Protein AF-A0A3D4YRK3-F1 (afdb_monomer_lite)

Structure (mmCIF, N/CA/C/O backbone):
data_AF-A0A3D4YRK3-F1
#
_entry.id   AF-A0A3D4YRK3-F1
#
loop_
_atom_site.group_PDB
_atom_site.id
_atom_site.type_symbol
_atom_site.label_atom_id
_atom_site.label_alt_id
_atom_site.label_comp_id
_atom_site.label_asym_id
_atom_site.label_entity_id
_atom_site.label_seq_id
_atom_site.pdbx_PDB_ins_code
_atom_site.Cartn_x
_atom_site.Cartn_y
_atom_site.Cartn_z
_atom_site.occupancy
_atom_site.B_iso_or_equiv
_atom_site.auth_seq_id
_atom_site.auth_comp_id
_atom_site.auth_asym_id
_atom_site.auth_atom_id
_atom_site.pdbx_PDB_model_num
ATOM 1 N N . VAL A 1 1 ? -26.835 -0.020 -0.806 1.00 53.19 1 VAL A N 1
ATOM 2 C CA . VAL A 1 1 ? -25.869 0.934 -0.200 1.00 53.19 1 VAL A CA 1
ATOM 3 C C . VAL A 1 1 ? -26.393 1.635 1.072 1.00 53.19 1 VAL A C 1
ATOM 5 O O . VAL A 1 1 ? -25.585 2.178 1.803 1.00 53.19 1 VAL A O 1
ATOM 8 N N . ARG A 1 2 ? -27.684 1.550 1.455 1.00 61.91 2 ARG A N 1
ATOM 9 C CA . ARG A 1 2 ? -28.173 2.030 2.776 1.00 61.91 2 ARG A CA 1
ATOM 10 C C . ARG A 1 2 ? -29.048 1.003 3.513 1.00 61.91 2 ARG A C 1
ATOM 12 O O . ARG A 1 2 ? -30.181 1.304 3.855 1.00 61.91 2 ARG A O 1
ATOM 19 N N . ARG A 1 3 ? -28.567 -0.233 3.694 1.00 73.38 3 ARG A N 1
ATOM 20 C CA . ARG A 1 3 ? -29.342 -1.238 4.453 1.00 73.38 3 ARG A CA 1
ATOM 21 C C . ARG A 1 3 ? -29.319 -0.956 5.961 1.00 73.38 3 ARG A C 1
ATOM 23 O O . ARG A 1 3 ? -30.342 -1.117 6.605 1.00 73.38 3 ARG A O 1
ATOM 30 N N . GLU A 1 4 ? -28.197 -0.458 6.488 1.00 83.56 4 GLU A N 1
ATOM 31 C CA . GLU A 1 4 ? -28.013 -0.184 7.922 1.00 83.56 4 GLU A CA 1
ATOM 32 C C . GLU A 1 4 ? -27.247 1.138 8.145 1.00 83.56 4 GLU A C 1
ATOM 34 O O . GLU A 1 4 ? -26.056 1.132 8.461 1.00 83.56 4 GLU A O 1
ATOM 39 N N . PRO A 1 5 ? -27.886 2.305 7.948 1.00 82.81 5 PRO A N 1
ATOM 40 C CA . PRO A 1 5 ? -27.203 3.606 7.977 1.00 82.81 5 PRO A CA 1
ATOM 41 C C . PRO A 1 5 ? -26.594 3.978 9.341 1.00 82.81 5 PRO A C 1
ATOM 43 O O . PRO A 1 5 ? -25.760 4.877 9.406 1.00 82.81 5 PRO A O 1
ATOM 46 N N . HIS A 1 6 ? -26.984 3.289 10.415 1.00 88.06 6 HIS A N 1
ATOM 47 C CA . HIS A 1 6 ? -26.485 3.513 11.774 1.00 88.06 6 HIS A CA 1
ATOM 48 C C . HIS A 1 6 ? -25.436 2.482 12.220 1.00 88.06 6 HIS A C 1
ATOM 50 O O . HIS A 1 6 ? -24.982 2.529 13.361 1.00 88.06 6 HIS A O 1
ATOM 56 N N . ASN A 1 7 ? -25.027 1.554 11.344 1.00 93.06 7 ASN A N 1
ATOM 57 C CA . ASN A 1 7 ? -24.014 0.557 11.677 1.00 93.06 7 ASN A CA 1
ATOM 58 C C . ASN A 1 7 ? -22.615 1.202 11.706 1.00 93.06 7 ASN A C 1
ATOM 60 O O . ASN A 1 7 ? -21.925 1.315 10.689 1.00 93.06 7 ASN A O 1
ATOM 64 N N . VAL A 1 8 ? -22.200 1.633 12.900 1.00 92.81 8 VAL A N 1
ATOM 65 C CA . VAL A 1 8 ? -20.911 2.301 13.143 1.00 92.81 8 VAL A CA 1
ATOM 66 C C . VAL A 1 8 ? -19.734 1.421 12.733 1.00 92.81 8 VAL A C 1
ATOM 68 O O . VAL A 1 8 ? -18.783 1.920 12.135 1.00 92.81 8 VAL A O 1
ATOM 71 N N . ARG A 1 9 ? -19.807 0.113 13.002 1.00 95.69 9 ARG A N 1
ATOM 72 C CA . ARG A 1 9 ? -18.755 -0.834 12.628 1.00 95.69 9 ARG A CA 1
ATOM 73 C C . ARG A 1 9 ? -18.575 -0.878 11.112 1.00 95.69 9 ARG A C 1
ATOM 75 O O . ARG A 1 9 ? -17.456 -0.712 10.637 1.00 95.69 9 ARG A O 1
ATOM 82 N N . ALA A 1 10 ? -19.664 -1.039 10.362 1.00 95.25 10 ALA A N 1
ATOM 83 C CA . ALA A 1 10 ? -19.619 -1.053 8.901 1.00 95.25 10 ALA A CA 1
ATOM 84 C C . ALA A 1 10 ? -19.078 0.271 8.336 1.00 95.25 10 ALA A C 1
ATOM 86 O O . ALA A 1 10 ? -18.317 0.276 7.368 1.00 95.25 10 ALA A O 1
ATOM 87 N N . TRP A 1 11 ? -19.418 1.400 8.966 1.00 95.69 11 TRP A N 1
ATOM 88 C CA . TRP A 1 11 ? -18.854 2.696 8.596 1.00 95.69 11 TRP A CA 1
ATOM 89 C C . TRP A 1 11 ? -17.339 2.764 8.846 1.00 95.69 11 TRP A C 1
ATOM 91 O O . TRP A 1 11 ? -16.603 3.166 7.946 1.00 95.69 11 TRP A O 1
ATOM 101 N N . VAL A 1 12 ? -16.852 2.318 10.012 1.00 97.88 12 VAL A N 1
ATOM 102 C CA . VAL A 1 12 ? -15.408 2.237 10.318 1.00 97.88 12 VAL A CA 1
ATOM 103 C C . VAL A 1 12 ? -14.685 1.356 9.303 1.00 97.88 12 VAL A C 1
ATOM 105 O O . VAL A 1 12 ? -13.657 1.761 8.762 1.00 97.88 12 VAL A O 1
ATOM 108 N N . GLU A 1 13 ? -15.233 0.181 8.998 1.00 98.12 13 GLU A N 1
ATOM 109 C CA . GLU A 1 13 ? -14.665 -0.736 8.009 1.00 98.12 13 GLU A CA 1
ATOM 110 C C . GLU A 1 13 ? -14.612 -0.099 6.610 1.00 98.12 13 GLU A C 1
ATOM 112 O O . GLU A 1 13 ? -13.610 -0.240 5.905 1.00 98.12 13 GLU A O 1
ATOM 117 N N . GLY A 1 14 ? -15.643 0.659 6.225 1.00 97.75 14 GLY A N 1
ATOM 118 C CA . GLY A 1 14 ? -15.665 1.430 4.981 1.00 97.75 14 GLY A CA 1
ATOM 119 C C . GLY A 1 14 ? -14.584 2.513 4.932 1.00 97.75 14 GLY A C 1
ATOM 120 O O . GLY A 1 14 ? -13.851 2.604 3.947 1.00 97.75 14 GLY A O 1
ATOM 121 N N . VAL A 1 15 ? -14.425 3.283 6.014 1.00 98.38 15 VAL A N 1
ATOM 122 C CA . VAL A 1 15 ? -13.386 4.322 6.136 1.00 98.38 15 VAL A CA 1
ATOM 123 C C . VAL A 1 15 ? -11.984 3.712 6.042 1.00 98.38 15 VAL A C 1
ATOM 125 O O . VAL A 1 15 ? -11.136 4.249 5.332 1.00 98.38 15 VAL A O 1
ATOM 128 N N . VAL A 1 16 ? -11.740 2.575 6.701 1.00 98.75 16 VAL A N 1
ATOM 129 C CA . VAL A 1 16 ? -10.467 1.839 6.603 1.00 98.75 16 VAL A CA 1
ATOM 130 C C . VAL A 1 16 ? -10.212 1.372 5.174 1.00 98.75 16 VAL A C 1
ATOM 132 O O . VAL A 1 16 ? -9.140 1.624 4.623 1.00 98.75 16 VAL A O 1
ATOM 135 N N . THR A 1 17 ? -11.201 0.718 4.566 1.00 98.69 17 THR A N 1
ATOM 136 C CA . THR A 1 17 ? -11.086 0.162 3.213 1.00 98.69 17 THR A CA 1
ATOM 137 C C . THR A 1 17 ? -10.723 1.251 2.208 1.00 98.69 17 THR A C 1
ATOM 139 O O . THR A 1 17 ? -9.772 1.099 1.446 1.00 98.69 17 THR A O 1
ATOM 142 N N . TYR A 1 18 ? -11.445 2.369 2.235 1.00 98.38 18 TYR A N 1
ATOM 143 C CA . TYR A 1 18 ? -11.273 3.424 1.247 1.00 98.38 18 TYR A CA 1
ATOM 144 C C . TYR A 1 18 ? -10.038 4.289 1.533 1.00 98.38 18 TYR A C 1
ATOM 146 O O . TYR A 1 18 ? -9.112 4.342 0.726 1.00 98.38 18 TYR A O 1
ATOM 154 N N . HIS A 1 19 ? -9.966 4.910 2.711 1.00 98.44 19 HIS A N 1
ATOM 155 C CA . HIS A 1 19 ? -8.951 5.931 2.975 1.00 98.44 19 HIS A CA 1
ATOM 156 C C . HIS A 1 19 ? -7.598 5.364 3.412 1.00 98.44 19 HIS A C 1
ATOM 158 O O . HIS A 1 19 ? -6.563 5.976 3.144 1.00 98.44 19 HIS A O 1
ATOM 164 N N . LEU A 1 20 ? -7.562 4.210 4.093 1.00 98.31 20 LEU A N 1
ATOM 165 C CA . LEU A 1 20 ? -6.287 3.619 4.518 1.00 98.31 20 LEU A CA 1
ATOM 166 C C . LEU A 1 20 ? -5.720 2.652 3.480 1.00 98.31 20 LEU A C 1
ATOM 168 O O . LEU A 1 20 ? -4.524 2.728 3.205 1.00 98.31 20 LEU A O 1
ATOM 172 N N . ILE A 1 21 ? -6.547 1.767 2.912 1.00 98.56 21 ILE A N 1
ATOM 173 C CA . ILE A 1 21 ? -6.076 0.726 1.986 1.00 98.56 21 ILE A CA 1
ATOM 174 C C . ILE A 1 21 ? -6.080 1.206 0.531 1.00 98.56 21 ILE A C 1
ATOM 176 O O . ILE A 1 21 ? -5.028 1.200 -0.107 1.00 98.56 21 ILE A O 1
ATOM 180 N N . ILE A 1 22 ? -7.220 1.643 -0.009 1.00 98.00 22 ILE A N 1
ATOM 181 C CA . ILE A 1 22 ? -7.299 2.038 -1.425 1.00 98.00 22 ILE A CA 1
ATOM 182 C C . ILE A 1 22 ? -6.468 3.302 -1.682 1.00 98.00 22 ILE A C 1
ATOM 184 O O . ILE A 1 22 ? -5.540 3.266 -2.486 1.00 98.00 22 ILE A O 1
ATOM 188 N N . GLU A 1 23 ? -6.737 4.395 -0.970 1.00 97.19 23 GLU A N 1
ATOM 189 C CA . GLU A 1 23 ? -6.027 5.664 -1.178 1.00 97.19 23 GLU A CA 1
ATOM 190 C C . GLU A 1 23 ? -4.657 5.660 -0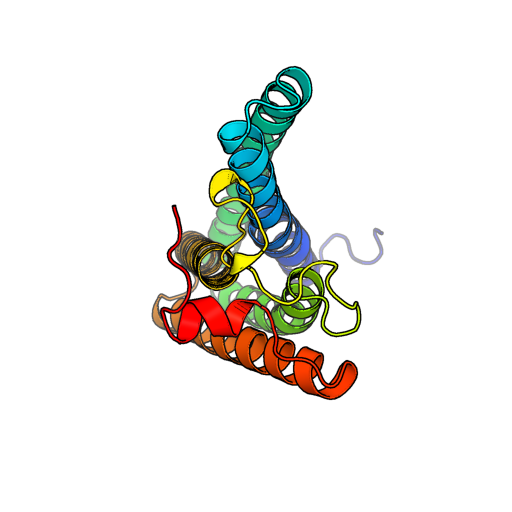.485 1.00 97.19 23 GLU A C 1
ATOM 192 O O . GLU A 1 23 ? -3.607 5.845 -1.107 1.00 97.19 23 GLU A O 1
ATOM 197 N N . GLY A 1 24 ? -4.657 5.404 0.827 1.00 96.62 24 GLY A N 1
ATOM 198 C CA . GLY A 1 24 ? -3.468 5.516 1.665 1.00 96.62 24 GLY A CA 1
ATOM 199 C C . GL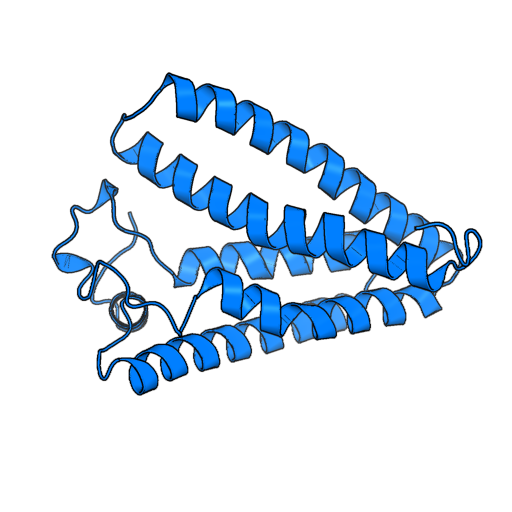Y A 1 24 ? -2.356 4.529 1.318 1.00 96.62 24 GLY A C 1
ATOM 200 O O . GLY A 1 24 ? -1.177 4.888 1.407 1.00 96.62 24 GLY A O 1
ATOM 201 N N . TYR A 1 25 ? -2.701 3.304 0.935 1.00 98.00 25 TYR A N 1
ATOM 202 C CA . TYR A 1 25 ? -1.730 2.241 0.709 1.00 98.00 25 TYR A CA 1
ATOM 203 C C . TYR A 1 25 ? -1.496 1.985 -0.781 1.00 98.00 25 TYR A C 1
ATOM 205 O O . TYR A 1 25 ? -0.361 2.128 -1.233 1.00 98.00 25 TYR A O 1
ATOM 213 N N . LEU A 1 26 ? -2.533 1.659 -1.558 1.00 97.62 26 LEU A N 1
ATOM 214 C CA . LEU A 1 26 ? -2.382 1.307 -2.975 1.00 97.62 26 LEU A CA 1
ATOM 215 C C . LEU A 1 26 ? -2.114 2.540 -3.849 1.00 97.62 26 LEU A C 1
ATOM 217 O O . LEU A 1 26 ? -1.070 2.614 -4.504 1.00 97.62 26 LEU A O 1
ATOM 221 N N . ALA A 1 27 ? -3.025 3.518 -3.839 1.00 95.69 27 ALA A N 1
ATOM 222 C CA . ALA A 1 27 ? -2.972 4.658 -4.751 1.00 95.69 27 ALA A CA 1
ATOM 223 C C . ALA A 1 27 ? -1.719 5.506 -4.520 1.00 95.69 27 ALA A C 1
ATOM 225 O O . ALA A 1 27 ? -0.927 5.684 -5.443 1.00 95.69 27 ALA A O 1
ATOM 226 N N . VAL A 1 28 ? -1.472 5.961 -3.288 1.00 94.94 28 VAL A N 1
ATOM 227 C CA . VAL A 1 28 ? -0.319 6.827 -2.989 1.00 94.94 28 VAL A CA 1
ATOM 228 C C . VAL A 1 28 ? 1.024 6.141 -3.273 1.00 94.94 28 VAL A C 1
ATOM 230 O O . VAL A 1 28 ? 1.960 6.797 -3.738 1.00 94.94 28 VAL A O 1
ATOM 233 N N . THR A 1 29 ? 1.137 4.827 -3.062 1.00 95.50 29 THR A N 1
ATOM 234 C CA . THR A 1 29 ? 2.360 4.072 -3.396 1.00 95.50 29 THR A CA 1
ATOM 235 C C . THR A 1 29 ? 2.580 4.007 -4.905 1.00 95.50 29 THR A C 1
ATOM 237 O O . THR A 1 29 ? 3.672 4.331 -5.382 1.00 95.50 29 THR A O 1
ATOM 240 N N . GLY A 1 30 ? 1.541 3.655 -5.669 1.00 94.12 30 GLY A N 1
ATOM 241 C CA . GLY A 1 30 ? 1.605 3.621 -7.131 1.00 94.12 30 GLY A CA 1
ATOM 242 C C . GLY A 1 30 ? 1.895 4.999 -7.729 1.00 94.12 30 GLY A C 1
ATOM 243 O O . GLY A 1 30 ? 2.793 5.141 -8.560 1.00 94.12 30 GLY A O 1
ATOM 244 N N . GLN A 1 31 ? 1.208 6.033 -7.237 1.00 94.44 31 GLN A N 1
ATOM 245 C CA . GLN A 1 31 ? 1.404 7.424 -7.646 1.00 94.44 31 GLN A CA 1
ATOM 246 C C . GLN A 1 31 ? 2.836 7.893 -7.398 1.00 94.44 31 GLN A C 1
ATOM 248 O O . GLN A 1 31 ? 3.458 8.465 -8.295 1.00 94.44 31 GLN A O 1
ATOM 253 N N . ARG A 1 32 ? 3.389 7.621 -6.207 1.00 92.69 32 ARG A N 1
ATOM 254 C CA . ARG A 1 32 ? 4.777 7.964 -5.876 1.00 92.69 32 ARG A CA 1
ATOM 255 C C . ARG A 1 32 ? 5.754 7.308 -6.845 1.00 92.69 32 ARG A C 1
ATOM 257 O O . ARG A 1 32 ? 6.655 7.990 -7.333 1.00 92.69 32 ARG A O 1
ATOM 264 N N . SER A 1 33 ? 5.580 6.015 -7.123 1.00 93.12 33 SER A N 1
ATOM 265 C CA . SER A 1 33 ? 6.462 5.294 -8.041 1.00 93.12 33 SER A CA 1
ATOM 266 C C . SER A 1 33 ? 6.374 5.853 -9.460 1.00 93.12 33 SER A C 1
ATOM 268 O O . SER A 1 33 ? 7.403 6.184 -10.042 1.00 93.12 33 SER A O 1
ATOM 270 N N . LEU A 1 34 ? 5.159 6.033 -9.986 1.00 93.69 34 LEU A N 1
ATOM 271 C CA . LEU A 1 34 ? 4.935 6.543 -11.338 1.00 93.69 34 LEU A CA 1
ATOM 272 C C . LEU A 1 34 ? 5.495 7.960 -11.514 1.00 93.69 34 LEU A C 1
ATOM 274 O O . LEU A 1 34 ? 6.252 8.214 -12.447 1.00 93.69 34 LEU A O 1
ATOM 278 N N . LEU A 1 35 ? 5.175 8.878 -10.595 1.00 94.44 35 LEU A N 1
ATOM 279 C CA . LEU A 1 35 ? 5.675 10.254 -10.647 1.00 94.44 35 LEU A CA 1
ATOM 280 C C . LEU A 1 35 ? 7.199 10.313 -10.552 1.00 94.44 35 LEU A C 1
ATOM 282 O O . LEU A 1 35 ? 7.809 11.121 -11.249 1.00 94.44 35 LEU A O 1
ATOM 286 N N . ARG A 1 36 ? 7.819 9.472 -9.713 1.00 93.25 36 ARG A N 1
ATOM 287 C CA . ARG A 1 36 ? 9.282 9.372 -9.639 1.00 93.25 36 ARG A CA 1
ATOM 288 C C . ARG A 1 36 ? 9.861 8.944 -10.984 1.00 93.25 36 ARG A C 1
ATOM 290 O O . ARG A 1 36 ? 10.715 9.648 -11.509 1.00 93.25 36 ARG A O 1
ATOM 297 N N . THR A 1 37 ? 9.366 7.847 -11.557 1.00 92.88 37 THR A N 1
ATOM 298 C CA . THR A 1 37 ? 9.856 7.332 -12.841 1.00 92.88 37 THR A CA 1
ATOM 299 C C . THR A 1 37 ? 9.747 8.384 -13.944 1.00 92.88 37 THR A C 1
ATOM 301 O O . THR A 1 37 ? 10.731 8.645 -14.625 1.00 92.88 37 THR A O 1
ATOM 304 N N . LEU A 1 38 ? 8.594 9.046 -14.085 1.00 95.12 38 LEU A N 1
ATOM 305 C CA . LEU A 1 38 ? 8.385 10.045 -15.140 1.00 95.12 38 LEU A CA 1
ATOM 306 C C . LEU A 1 38 ? 9.249 11.295 -14.978 1.00 95.12 38 LEU A C 1
ATOM 308 O O . LEU A 1 38 ? 9.760 11.815 -15.970 1.00 95.12 38 LEU A O 1
ATOM 312 N N . ARG A 1 39 ? 9.456 11.756 -13.738 1.00 94.56 39 ARG A N 1
ATOM 313 C CA . ARG A 1 39 ? 10.365 12.876 -13.455 1.00 94.56 39 ARG A CA 1
ATOM 314 C C . ARG A 1 39 ? 11.813 12.515 -13.770 1.00 94.56 39 ARG A C 1
ATOM 316 O O . ARG A 1 39 ? 12.498 13.327 -14.379 1.00 94.56 39 ARG A O 1
ATOM 323 N N . ASN A 1 40 ? 12.248 11.304 -13.419 1.00 92.94 40 ASN A N 1
ATOM 324 C CA . ASN A 1 40 ? 13.616 10.844 -13.658 1.00 92.94 40 ASN A CA 1
ATOM 325 C C . ASN A 1 40 ? 13.986 10.809 -15.149 1.00 92.94 40 ASN A C 1
ATOM 327 O O . ASN A 1 40 ? 15.151 10.993 -15.485 1.00 92.94 40 ASN A O 1
ATOM 331 N N . VAL A 1 41 ? 13.013 10.588 -16.041 1.00 94.19 41 VAL A N 1
ATOM 332 C CA . VAL A 1 41 ? 13.237 10.593 -17.499 1.00 94.19 41 VAL A CA 1
ATOM 333 C C . VAL A 1 41 ? 12.761 11.863 -18.207 1.00 94.19 41 VAL A C 1
ATOM 335 O O . VAL A 1 41 ? 12.840 11.939 -19.429 1.00 94.19 41 VAL A O 1
ATOM 338 N N . GLY A 1 42 ? 12.249 12.857 -17.473 1.00 94.12 42 GLY A N 1
ATOM 339 C CA . GLY A 1 42 ? 11.769 14.114 -18.054 1.00 94.12 42 GLY A CA 1
ATOM 340 C C . GLY A 1 42 ? 10.592 13.958 -19.029 1.00 94.12 42 GLY A C 1
ATOM 341 O O . GLY A 1 42 ? 10.434 14.781 -19.927 1.00 94.12 42 GLY A O 1
ATOM 342 N N . MET A 1 43 ? 9.770 12.912 -18.882 1.00 93.62 43 MET A N 1
ATOM 343 C CA . MET A 1 43 ? 8.670 12.613 -19.808 1.00 93.62 43 MET A CA 1
ATOM 344 C C . MET A 1 43 ? 7.304 13.022 -19.255 1.00 93.62 43 MET A C 1
ATOM 346 O O . MET A 1 43 ? 7.057 13.008 -18.051 1.00 93.62 43 MET A O 1
ATOM 350 N N . MET A 1 44 ? 6.383 13.328 -20.174 1.00 96.06 44 MET A N 1
ATOM 351 C CA . MET A 1 44 ? 4.980 13.652 -19.888 1.00 96.06 44 MET A CA 1
ATOM 352 C C . MET A 1 44 ? 4.800 14.764 -18.830 1.00 96.06 44 MET A C 1
ATOM 354 O O . MET A 1 44 ? 4.085 14.568 -17.844 1.00 96.06 44 MET A O 1
ATOM 358 N N . PRO A 1 45 ? 5.397 15.958 -19.014 1.00 95.25 45 PRO A N 1
ATOM 359 C CA . PRO A 1 45 ? 5.372 17.026 -18.007 1.00 95.25 45 PRO A CA 1
ATOM 360 C C . PRO A 1 45 ? 3.952 17.484 -17.631 1.00 95.25 45 PRO A C 1
ATOM 362 O O . PRO A 1 45 ? 3.684 17.768 -16.462 1.00 95.25 45 PRO A O 1
ATOM 365 N N . GLY A 1 46 ? 3.017 17.492 -18.589 1.00 97.38 46 GLY A N 1
ATOM 366 C CA . GLY A 1 46 ? 1.601 17.769 -18.322 1.00 97.38 46 GLY A CA 1
ATOM 367 C C . GLY A 1 46 ? 0.954 16.720 -17.412 1.00 97.38 46 GLY A C 1
ATOM 368 O O . GLY A 1 46 ? 0.302 17.077 -16.431 1.00 97.38 46 GLY A O 1
ATOM 369 N N . PHE A 1 47 ? 1.212 15.431 -17.667 1.00 96.31 47 PHE A N 1
ATOM 370 C CA . PHE A 1 47 ? 0.747 14.337 -16.807 1.00 96.31 47 PHE A CA 1
ATOM 371 C C . PHE A 1 47 ? 1.364 14.431 -15.412 1.00 96.31 47 PHE A C 1
ATOM 373 O O . PHE A 1 47 ? 0.644 14.374 -14.423 1.00 96.31 47 PHE A O 1
ATOM 380 N N . VAL A 1 48 ? 2.682 14.639 -15.312 1.00 96.62 48 VAL A N 1
ATOM 381 C CA . VAL A 1 48 ? 3.370 14.808 -14.023 1.00 96.62 48 VAL A CA 1
ATOM 382 C C . VAL A 1 48 ? 2.748 15.952 -13.224 1.00 96.62 48 VAL A C 1
ATOM 384 O O . VAL A 1 48 ? 2.522 15.800 -12.024 1.00 96.62 48 VAL A O 1
ATOM 387 N N . THR A 1 49 ? 2.434 17.074 -13.871 1.00 96.00 49 THR A N 1
ATOM 388 C CA . THR A 1 49 ? 1.827 18.245 -13.223 1.00 96.00 49 THR A CA 1
ATOM 389 C C . THR A 1 49 ? 0.412 17.940 -12.734 1.00 96.00 49 THR A C 1
ATOM 391 O O . THR A 1 49 ? 0.135 18.089 -11.542 1.00 96.00 49 THR A O 1
ATOM 394 N N . GLY A 1 50 ? -0.463 17.446 -13.616 1.00 95.19 50 GLY A N 1
ATOM 395 C CA . GLY A 1 50 ? -1.847 17.115 -13.264 1.00 95.19 50 GLY A CA 1
ATOM 396 C C . GLY A 1 50 ? -1.930 16.026 -12.196 1.00 95.19 50 GLY A C 1
ATOM 397 O O . GLY A 1 50 ? -2.638 16.163 -11.203 1.00 95.19 50 GLY A O 1
ATOM 398 N N . PHE A 1 51 ? -1.126 14.976 -12.326 1.00 93.88 51 PHE A N 1
ATOM 399 C CA . PHE A 1 51 ? -1.127 13.866 -11.381 1.00 93.88 51 PHE A CA 1
ATOM 400 C C . PHE A 1 51 ? -0.470 14.228 -10.039 1.00 93.88 51 PHE A C 1
ATOM 402 O O . PHE A 1 51 ? -0.846 13.693 -8.999 1.00 93.88 51 PHE A O 1
ATOM 409 N N . THR A 1 52 ? 0.445 15.207 -10.016 1.00 93.12 52 THR A N 1
ATOM 410 C CA . THR A 1 52 ? 0.914 15.813 -8.757 1.00 93.12 52 THR A CA 1
ATOM 411 C C . THR A 1 52 ? -0.210 16.580 -8.054 1.00 93.12 52 THR A C 1
ATOM 413 O O . THR A 1 52 ? -0.269 16.554 -6.826 1.00 93.12 52 THR A O 1
ATOM 416 N N . ALA A 1 53 ? -1.107 17.244 -8.792 1.00 92.81 53 ALA A N 1
ATOM 417 C CA . ALA A 1 53 ? -2.278 17.891 -8.199 1.00 92.81 53 ALA A CA 1
ATOM 418 C C . ALA A 1 53 ? -3.238 16.855 -7.587 1.00 92.81 53 ALA A C 1
ATOM 420 O O . ALA A 1 53 ? -3.599 16.998 -6.422 1.00 92.81 53 ALA A O 1
ATOM 421 N N . VAL A 1 54 ? -3.521 15.757 -8.299 1.00 90.75 54 VAL A N 1
ATOM 422 C CA . VAL A 1 54 ? -4.312 14.628 -7.768 1.00 90.75 54 VAL A CA 1
ATOM 423 C C . VAL A 1 54 ? -3.686 14.063 -6.490 1.00 90.75 54 VAL A C 1
ATOM 425 O O . VAL A 1 54 ? -4.356 13.955 -5.470 1.00 90.75 54 VAL A O 1
ATOM 428 N N . ALA A 1 55 ? -2.376 13.794 -6.483 1.00 88.62 55 ALA A N 1
ATOM 429 C CA . ALA A 1 55 ? -1.688 13.279 -5.296 1.00 88.62 55 ALA A CA 1
ATOM 430 C C . ALA A 1 55 ? -1.752 14.239 -4.085 1.00 88.62 55 ALA A C 1
ATOM 432 O O . ALA A 1 55 ? -1.684 13.800 -2.934 1.00 88.62 55 ALA A O 1
ATOM 433 N N . ARG A 1 56 ? -1.889 15.556 -4.310 1.00 87.69 56 ARG A N 1
ATOM 434 C CA . ARG A 1 56 ? -2.134 16.526 -3.227 1.00 87.69 56 ARG A CA 1
ATOM 435 C C . ARG A 1 56 ? -3.554 16.405 -2.680 1.00 87.69 56 ARG A C 1
ATOM 437 O O . ARG A 1 56 ? -3.731 16.542 -1.471 1.00 87.69 56 ARG A O 1
ATOM 444 N N . ASP A 1 57 ? -4.540 16.132 -3.526 1.00 88.75 57 ASP A N 1
ATOM 445 C CA . ASP A 1 57 ? -5.924 15.917 -3.097 1.00 88.75 57 ASP A CA 1
ATOM 446 C C . ASP A 1 57 ? -6.054 14.645 -2.242 1.00 88.75 57 ASP A C 1
ATOM 448 O O . ASP A 1 57 ? -6.654 14.700 -1.166 1.00 88.75 57 ASP A O 1
ATOM 452 N N . GLU A 1 58 ? -5.364 13.561 -2.617 1.00 89.81 58 GLU A N 1
ATOM 453 C CA . GLU A 1 58 ? -5.312 12.301 -1.848 1.00 89.81 58 GLU A CA 1
ATOM 454 C C . GLU A 1 58 ? -4.870 12.512 -0.394 1.00 89.81 58 GLU A C 1
ATOM 456 O O . GLU A 1 58 ? -5.386 11.887 0.534 1.00 89.81 58 GLU A O 1
ATOM 461 N N . SER A 1 59 ? -3.941 13.446 -0.153 1.00 89.31 59 SER A N 1
ATOM 462 C CA . SER A 1 59 ? -3.495 13.761 1.209 1.00 89.31 59 SER A CA 1
ATOM 463 C C . SER A 1 59 ? -4.635 14.254 2.108 1.00 89.31 59 SER A C 1
ATOM 465 O O . SER A 1 59 ? -4.652 13.942 3.302 1.00 89.31 59 SER A O 1
ATOM 467 N N . ARG A 1 60 ? -5.621 14.967 1.540 1.00 94.38 60 ARG A N 1
ATOM 468 C CA . ARG A 1 60 ? -6.800 15.454 2.269 1.00 94.38 60 ARG A CA 1
ATOM 469 C C . ARG A 1 60 ? -7.788 14.327 2.535 1.00 94.38 60 ARG A C 1
ATOM 471 O O . ARG A 1 60 ? -8.335 14.275 3.633 1.00 94.38 60 ARG A O 1
ATOM 478 N N . HIS A 1 61 ? -7.985 13.416 1.582 1.00 96.62 61 HIS A N 1
ATOM 479 C CA . HIS A 1 61 ? -8.880 12.268 1.758 1.00 96.62 61 HIS A CA 1
ATOM 480 C C . HIS A 1 61 ? -8.349 11.309 2.827 1.00 96.62 61 HIS A C 1
ATOM 482 O O . HIS A 1 61 ? -9.050 10.957 3.777 1.00 96.62 61 HIS A O 1
ATOM 488 N N . ILE A 1 62 ? -7.059 10.989 2.753 1.00 97.38 62 ILE A N 1
ATOM 489 C CA . ILE A 1 62 ? -6.369 10.186 3.762 1.00 97.38 62 ILE A CA 1
ATOM 490 C C . ILE A 1 62 ? -6.413 10.887 5.123 1.00 97.38 62 ILE A C 1
ATOM 492 O O . ILE A 1 62 ? -6.692 10.249 6.139 1.00 97.38 62 ILE A O 1
ATOM 496 N N . GLY A 1 63 ? -6.161 12.200 5.158 1.00 97.94 63 GLY A N 1
ATOM 497 C CA . GLY A 1 63 ? -6.245 13.005 6.376 1.00 97.94 63 GLY A CA 1
ATOM 498 C C . GLY A 1 63 ? -7.637 12.963 7.010 1.00 97.94 63 GLY A C 1
ATOM 499 O O . GLY A 1 63 ? -7.753 12.768 8.222 1.00 97.94 63 GLY A O 1
ATOM 500 N N . PHE A 1 64 ? -8.690 13.066 6.193 1.00 98.31 64 PHE A N 1
ATOM 501 C CA . PHE A 1 64 ? -10.070 12.875 6.628 1.00 98.31 64 PHE A CA 1
ATOM 502 C C . PHE A 1 64 ? -10.272 11.484 7.234 1.00 98.31 64 PHE A C 1
ATOM 504 O O . PHE A 1 64 ? -10.731 11.395 8.372 1.00 98.31 64 PHE A O 1
ATOM 511 N N . GLY A 1 65 ? -9.875 10.414 6.538 1.00 98.38 65 GLY A N 1
ATOM 512 C CA . GLY A 1 65 ? -10.029 9.045 7.031 1.00 98.38 65 GLY A CA 1
ATOM 513 C C . GLY A 1 65 ? -9.323 8.813 8.368 1.00 98.38 65 GLY A C 1
ATOM 514 O O . GLY A 1 65 ? -9.924 8.306 9.312 1.00 98.38 65 GLY A O 1
ATOM 515 N N . VAL A 1 66 ? -8.074 9.266 8.499 1.00 98.69 66 VAL A N 1
ATOM 516 C CA . VAL A 1 66 ? -7.307 9.159 9.751 1.00 98.69 66 VAL A CA 1
ATOM 517 C C . VAL A 1 66 ? -7.986 9.923 10.891 1.00 98.69 66 VAL A C 1
ATOM 519 O O . VAL A 1 66 ? -8.126 9.383 11.989 1.00 98.69 66 VAL A O 1
ATOM 522 N N . LEU A 1 67 ? -8.436 11.159 10.654 1.00 98.69 67 LEU A N 1
ATOM 523 C CA . LEU A 1 67 ? -9.117 11.962 11.673 1.00 98.69 67 LEU A CA 1
ATOM 524 C C . LEU A 1 67 ? -10.472 11.360 12.068 1.00 98.69 67 LEU A C 1
ATOM 526 O O . LEU A 1 67 ? -10.819 11.358 13.250 1.00 98.69 67 LEU A O 1
ATOM 530 N N . ALA A 1 68 ? -11.225 10.849 11.096 1.00 98.56 68 ALA A N 1
ATOM 531 C CA . ALA A 1 68 ? -12.507 10.190 11.296 1.00 98.56 68 ALA A CA 1
ATOM 532 C C . ALA A 1 68 ? -12.357 8.955 12.200 1.00 98.56 68 ALA A C 1
ATOM 534 O O . ALA A 1 68 ? -13.067 8.833 13.203 1.00 98.56 68 ALA A O 1
ATOM 535 N N . LEU A 1 69 ? -11.370 8.102 11.911 1.00 98.69 69 LEU A N 1
ATOM 536 C CA . LEU A 1 69 ? -11.035 6.944 12.742 1.00 98.69 69 LEU A CA 1
ATOM 537 C C . LEU A 1 69 ? -10.549 7.361 14.132 1.00 98.69 69 LEU A C 1
ATOM 539 O O . LEU A 1 69 ? -11.017 6.810 15.123 1.00 98.69 69 LEU A O 1
ATOM 543 N N . ARG A 1 70 ? -9.698 8.391 14.228 1.00 98.75 70 ARG A N 1
ATOM 544 C CA . ARG A 1 70 ? -9.217 8.917 15.516 1.00 98.75 70 ARG A CA 1
ATOM 545 C C . ARG A 1 70 ? -10.340 9.384 16.424 1.00 98.75 70 ARG A C 1
ATOM 547 O O . ARG A 1 70 ? -10.340 9.077 17.614 1.00 98.75 70 ARG A O 1
ATOM 554 N N . ARG A 1 71 ? -11.295 10.140 15.880 1.00 98.50 71 ARG A N 1
ATOM 555 C CA . ARG A 1 71 ? -12.461 10.604 16.643 1.00 98.50 71 ARG A CA 1
ATOM 556 C C . ARG A 1 71 ? -13.288 9.420 17.128 1.00 98.50 71 ARG A C 1
ATOM 558 O O . ARG A 1 71 ? -13.607 9.365 18.309 1.00 98.50 71 ARG A O 1
ATOM 565 N N . ARG A 1 72 ? -13.536 8.448 16.246 1.00 97.88 72 ARG A N 1
ATOM 566 C CA . ARG A 1 72 ? -14.302 7.249 16.582 1.00 97.88 72 ARG A CA 1
ATOM 567 C C . ARG A 1 72 ? -13.619 6.393 17.652 1.00 97.88 72 ARG A C 1
ATOM 569 O O . ARG A 1 72 ? -14.290 6.003 18.593 1.00 97.88 72 ARG A O 1
ATOM 576 N N . ILE A 1 73 ? -12.311 6.154 17.550 1.00 98.56 73 ILE A N 1
ATOM 577 C CA . ILE A 1 73 ? -11.536 5.395 18.548 1.00 98.56 73 ILE A CA 1
ATOM 578 C C . ILE A 1 73 ? -11.518 6.116 19.898 1.00 98.56 73 ILE A C 1
ATOM 580 O O . ILE A 1 73 ? -11.610 5.481 20.940 1.00 98.56 73 ILE A O 1
ATOM 584 N N . ARG A 1 74 ? -11.441 7.450 19.905 1.00 98.25 74 ARG A N 1
ATOM 585 C CA . ARG A 1 74 ? -11.509 8.226 21.150 1.00 98.25 74 ARG A CA 1
ATOM 586 C C . ARG A 1 74 ? -12.883 8.144 21.826 1.00 98.25 74 ARG A C 1
ATOM 588 O O . ARG A 1 74 ? -12.945 8.182 23.046 1.00 98.25 74 ARG A O 1
ATOM 595 N N . GLU A 1 75 ? -13.960 8.073 21.047 1.00 97.69 75 GLU A N 1
ATOM 596 C CA . GLU A 1 75 ? -15.328 7.894 21.560 1.00 97.69 75 GLU A CA 1
ATOM 597 C C . GLU A 1 75 ? -15.596 6.450 22.012 1.00 97.69 75 GLU A C 1
ATOM 599 O O . GLU A 1 75 ? -16.299 6.238 22.994 1.00 97.69 75 GLU A O 1
ATOM 604 N N . GLN A 1 76 ? -15.052 5.472 21.285 1.00 97.81 76 GLN A N 1
ATOM 605 C CA . GLN A 1 76 ? -15.271 4.033 21.450 1.00 97.81 76 GLN A CA 1
ATOM 606 C C . GLN A 1 76 ? -13.932 3.296 21.266 1.00 97.81 76 GLN A C 1
ATOM 608 O O . GLN A 1 76 ? -13.592 2.917 20.137 1.00 97.81 76 GLN A O 1
ATOM 613 N N . PRO A 1 77 ? -13.129 3.125 22.337 1.00 97.94 77 PRO A N 1
ATOM 614 C CA . PRO A 1 77 ? -11.788 2.533 22.258 1.00 97.94 77 PRO A CA 1
ATOM 615 C C . PRO A 1 77 ? -11.735 1.152 21.589 1.00 97.94 77 PRO A C 1
ATOM 617 O O . PRO A 1 77 ? -10.757 0.818 20.918 1.00 97.94 77 PRO A O 1
ATOM 620 N N . GLU A 1 78 ? -12.804 0.363 21.689 1.00 97.00 78 GLU A N 1
ATOM 621 C CA . GLU A 1 78 ? -12.957 -0.937 21.037 1.00 97.00 78 GLU A CA 1
ATOM 622 C C . GLU A 1 78 ? -12.900 -0.865 19.499 1.00 97.00 78 GLU A C 1
ATOM 624 O O . GLU A 1 78 ? -12.547 -1.847 18.840 1.00 97.00 78 GLU A O 1
ATOM 629 N N . MET A 1 79 ? -13.164 0.304 18.903 1.00 98.38 79 MET A N 1
ATOM 630 C CA . MET A 1 79 ? -13.069 0.507 17.455 1.00 98.38 79 MET A CA 1
ATOM 631 C C . MET A 1 79 ? -11.632 0.406 16.939 1.00 98.38 79 MET A C 1
ATOM 633 O O . MET A 1 79 ? -11.439 0.113 15.759 1.00 98.38 79 MET A O 1
ATOM 637 N N . ALA A 1 80 ? -10.618 0.548 17.801 1.00 98.56 80 ALA A N 1
ATOM 638 C CA . ALA A 1 80 ? -9.231 0.292 17.414 1.00 98.56 80 ALA A CA 1
ATOM 639 C C . ALA A 1 80 ? -9.053 -1.160 16.947 1.00 98.56 80 ALA A C 1
ATOM 641 O O . ALA A 1 80 ? -8.396 -1.413 15.938 1.00 98.56 80 ALA A O 1
ATOM 642 N N . ARG A 1 81 ? -9.722 -2.114 17.611 1.00 98.38 81 ARG A N 1
ATOM 643 C CA . ARG A 1 81 ? -9.724 -3.523 17.200 1.00 98.38 81 ARG A CA 1
ATOM 644 C C . ARG A 1 81 ? -10.402 -3.709 15.843 1.00 98.38 81 ARG A C 1
ATOM 646 O O . ARG A 1 81 ? -9.889 -4.463 15.024 1.00 98.38 81 ARG A O 1
ATOM 653 N N . VAL A 1 82 ? -11.518 -3.022 15.588 1.00 98.62 82 VAL A N 1
ATOM 654 C CA . VAL A 1 82 ? -12.216 -3.074 14.288 1.00 98.62 82 VAL A CA 1
ATOM 655 C C . VAL A 1 82 ? -11.309 -2.565 13.167 1.00 98.62 82 VAL A C 1
ATOM 657 O O . VAL A 1 82 ? -11.184 -3.228 12.139 1.00 98.62 82 VAL A O 1
ATOM 660 N N . VAL A 1 83 ? -10.630 -1.432 13.382 1.00 98.81 83 VAL A N 1
ATOM 661 C CA . VAL A 1 83 ? -9.669 -0.873 12.420 1.00 98.81 83 VAL A CA 1
ATOM 662 C C . VAL A 1 83 ? -8.559 -1.871 12.112 1.00 98.81 83 VAL A C 1
ATOM 664 O O . VAL A 1 83 ? -8.318 -2.172 10.943 1.00 98.81 83 VAL A O 1
ATOM 667 N N . THR A 1 84 ? -7.922 -2.422 13.145 1.00 98.69 84 THR A N 1
ATOM 668 C CA . THR A 1 84 ? -6.831 -3.388 12.986 1.00 98.69 84 THR A CA 1
ATOM 669 C C . THR A 1 84 ? -7.284 -4.636 12.241 1.00 98.69 84 THR A C 1
ATOM 671 O O . THR A 1 84 ? -6.656 -5.014 11.256 1.00 98.69 84 THR A O 1
ATOM 674 N N . LEU A 1 85 ? -8.390 -5.257 12.663 1.00 98.69 85 LEU A N 1
ATOM 675 C CA . LEU A 1 85 ? -8.898 -6.469 12.018 1.00 98.69 85 LEU A CA 1
ATOM 676 C C . LEU A 1 85 ? -9.246 -6.218 10.553 1.00 98.69 85 LEU A C 1
ATOM 678 O O . LEU A 1 85 ? -8.932 -7.053 9.709 1.00 98.69 85 LEU A O 1
ATOM 682 N N . LYS A 1 86 ? -9.833 -5.058 10.230 1.00 98.75 86 LYS A N 1
ATOM 683 C CA . LYS A 1 86 ? -10.156 -4.738 8.841 1.00 98.75 86 LYS A CA 1
ATOM 684 C C . LYS A 1 86 ? -8.915 -4.482 7.988 1.00 98.75 86 LYS A C 1
ATOM 686 O O . LYS A 1 86 ? -8.896 -4.862 6.821 1.00 98.75 86 LYS A O 1
ATOM 691 N N . VAL A 1 87 ? -7.874 -3.865 8.548 1.00 98.81 87 VAL A N 1
ATOM 692 C CA . VAL A 1 87 ? -6.589 -3.730 7.848 1.00 98.81 87 VAL A CA 1
ATOM 693 C C . VAL A 1 87 ? -5.968 -5.098 7.587 1.00 98.81 87 VAL A C 1
ATOM 695 O O . VAL A 1 87 ? -5.549 -5.343 6.462 1.00 98.81 87 VAL A O 1
ATOM 698 N N . LEU A 1 88 ? -5.948 -5.991 8.578 1.00 98.56 88 LEU A N 1
ATOM 699 C CA . LEU A 1 88 ? -5.399 -7.342 8.424 1.00 98.56 88 LEU A CA 1
ATOM 700 C C . LEU A 1 88 ? -6.154 -8.162 7.367 1.00 98.56 88 LEU A C 1
ATOM 702 O O . LEU A 1 88 ? -5.520 -8.778 6.514 1.00 98.56 88 LEU A O 1
ATOM 706 N N . ASP A 1 89 ? -7.488 -8.097 7.370 1.00 98.56 89 ASP A N 1
ATOM 707 C CA . ASP A 1 89 ? -8.364 -8.716 6.362 1.00 98.56 89 ASP A CA 1
ATOM 708 C C . ASP A 1 89 ? -8.023 -8.259 4.931 1.00 98.56 89 ASP A C 1
ATOM 710 O O . ASP A 1 89 ? -7.969 -9.055 3.995 1.00 98.56 89 ASP A O 1
ATOM 714 N N . LEU A 1 90 ? -7.726 -6.969 4.755 1.00 98.81 90 LEU A N 1
ATOM 715 C CA . LEU A 1 90 ? -7.458 -6.384 3.441 1.00 98.81 90 LEU A CA 1
ATOM 716 C C . LEU A 1 90 ? -5.984 -6.405 3.022 1.00 98.81 90 LEU A C 1
ATOM 718 O O . LEU A 1 90 ? -5.691 -6.191 1.843 1.00 98.81 90 LEU A O 1
ATOM 722 N N . LEU A 1 91 ? -5.050 -6.651 3.944 1.00 98.44 91 LEU A N 1
ATOM 723 C CA . LEU A 1 91 ? -3.620 -6.531 3.661 1.00 98.44 91 LEU A CA 1
ATOM 724 C C . LEU A 1 91 ? -3.152 -7.573 2.639 1.00 98.44 91 LEU A C 1
ATOM 726 O O . LEU A 1 91 ? -2.410 -7.229 1.723 1.00 98.44 91 LEU A O 1
ATOM 730 N N . GLY A 1 92 ? -3.632 -8.816 2.740 1.00 98.50 92 GLY A N 1
ATOM 731 C CA . GLY A 1 92 ? -3.329 -9.879 1.773 1.00 98.50 92 GLY A CA 1
ATOM 732 C C . GLY A 1 92 ? -3.735 -9.511 0.336 1.00 98.50 92 GLY A C 1
ATOM 733 O O . GLY A 1 92 ? -2.868 -9.454 -0.543 1.00 98.50 92 GLY A O 1
ATOM 734 N N . PRO A 1 93 ? -5.020 -9.197 0.076 1.00 98.44 93 PRO A N 1
ATOM 735 C CA . PRO A 1 93 ? -5.476 -8.721 -1.232 1.00 98.44 93 PRO A CA 1
ATOM 736 C C . PRO A 1 93 ? -4.757 -7.455 -1.727 1.00 98.44 93 PRO A C 1
ATOM 738 O O . PRO A 1 93 ? -4.446 -7.345 -2.916 1.00 98.44 93 PRO A O 1
ATOM 741 N N . ALA A 1 94 ? -4.444 -6.507 -0.837 1.00 98.56 94 ALA A N 1
ATOM 742 C CA . ALA A 1 94 ? -3.718 -5.290 -1.199 1.00 98.56 94 ALA A CA 1
ATOM 743 C C . ALA A 1 94 ? -2.276 -5.587 -1.645 1.00 98.56 94 ALA A C 1
ATOM 745 O O . ALA A 1 94 ? -1.838 -5.090 -2.683 1.00 98.56 94 ALA A O 1
ATOM 746 N N . VAL A 1 95 ? -1.551 -6.446 -0.922 1.00 98.62 95 VAL A N 1
ATOM 747 C CA . VAL A 1 95 ? -0.205 -6.892 -1.320 1.00 98.62 95 VAL A CA 1
ATOM 748 C C . VAL A 1 95 ? -0.254 -7.639 -2.649 1.00 98.62 95 VAL A C 1
ATOM 750 O O . VAL A 1 95 ? 0.562 -7.371 -3.529 1.00 98.62 95 VAL A O 1
ATOM 753 N N . ARG A 1 96 ? -1.240 -8.521 -2.847 1.00 97.81 96 ARG A N 1
ATOM 754 C CA . ARG A 1 96 ? -1.438 -9.200 -4.136 1.00 97.81 96 ARG A CA 1
ATOM 755 C C . ARG A 1 96 ? -1.709 -8.230 -5.275 1.00 97.81 96 ARG A C 1
ATOM 757 O O . ARG A 1 96 ? -1.196 -8.443 -6.364 1.00 97.81 96 ARG A O 1
ATOM 764 N N . THR A 1 97 ? -2.443 -7.151 -5.030 1.00 97.19 97 THR A N 1
ATOM 765 C CA . THR A 1 97 ? -2.640 -6.092 -6.029 1.00 97.19 97 THR A CA 1
ATOM 766 C C . THR A 1 97 ? -1.319 -5.383 -6.348 1.00 97.19 97 THR A C 1
ATOM 768 O O . THR A 1 97 ? -1.000 -5.165 -7.514 1.00 97.19 97 THR A O 1
ATOM 771 N N . ALA A 1 98 ? -0.517 -5.068 -5.327 1.00 95.88 98 ALA A N 1
ATOM 772 C CA . ALA A 1 98 ? 0.754 -4.364 -5.490 1.00 95.88 98 ALA A CA 1
ATOM 773 C C . ALA A 1 98 ? 1.840 -5.207 -6.185 1.00 95.88 98 ALA A C 1
ATOM 775 O O . ALA A 1 98 ? 2.596 -4.680 -6.998 1.00 95.88 98 ALA A O 1
ATOM 776 N N . VAL A 1 99 ? 1.928 -6.502 -5.865 1.00 96.38 99 VAL A N 1
ATOM 777 C CA . VAL A 1 99 ? 2.938 -7.424 -6.413 1.00 96.38 99 VAL A CA 1
ATOM 778 C C . VAL A 1 99 ? 2.466 -8.089 -7.705 1.00 96.38 99 VAL A C 1
ATOM 780 O O . VAL A 1 99 ? 3.263 -8.272 -8.617 1.00 96.38 99 VAL A O 1
ATOM 783 N N . SER A 1 100 ? 1.176 -8.425 -7.796 1.00 95.88 100 SER A N 1
ATOM 784 C CA . SER A 1 100 ? 0.559 -9.147 -8.916 1.00 95.88 100 SER A CA 1
ATOM 785 C C . SER A 1 100 ? 1.285 -10.460 -9.271 1.00 95.88 100 SER A C 1
ATOM 787 O O . SER A 1 100 ? 1.755 -10.600 -10.399 1.00 95.88 100 SER A O 1
ATOM 789 N N . PRO A 1 101 ? 1.374 -11.444 -8.347 1.00 97.31 101 PRO A N 1
ATOM 790 C CA . PRO A 1 101 ? 2.154 -12.671 -8.563 1.00 97.31 101 PRO A CA 1
ATOM 791 C C . PRO A 1 101 ? 1.692 -13.496 -9.772 1.00 97.31 101 PRO A C 1
ATOM 793 O O . PRO A 1 101 ? 2.483 -14.210 -10.382 1.00 97.31 101 PRO A O 1
ATOM 796 N N . ASP A 1 102 ? 0.428 -13.361 -10.167 1.00 97.00 102 ASP A N 1
ATOM 797 C CA . ASP A 1 102 ? -0.166 -14.075 -11.301 1.00 97.00 102 ASP A CA 1
ATOM 798 C C . ASP A 1 102 ? 0.161 -13.428 -12.661 1.00 97.00 102 ASP A C 1
ATOM 800 O O . ASP A 1 102 ? -0.093 -14.010 -13.714 1.00 97.00 102 ASP A O 1
ATOM 804 N N . ARG A 1 103 ? 0.753 -12.224 -12.672 1.00 95.81 103 ARG A N 1
ATOM 805 C CA . ARG A 1 103 ? 1.091 -11.485 -13.893 1.00 95.81 103 ARG A CA 1
ATOM 806 C C . ARG A 1 103 ? 2.596 -11.482 -14.119 1.00 95.81 103 ARG A C 1
ATOM 808 O O . ARG A 1 103 ? 3.335 -10.884 -13.344 1.00 95.81 103 ARG A O 1
ATOM 815 N N . ARG A 1 104 ? 3.044 -12.054 -15.242 1.00 94.44 104 ARG A N 1
ATOM 816 C CA . ARG A 1 104 ? 4.452 -11.979 -15.652 1.00 94.44 104 ARG A CA 1
ATOM 817 C C . ARG A 1 104 ? 4.871 -10.520 -15.841 1.00 94.44 104 ARG A C 1
ATOM 819 O O . ARG A 1 104 ? 4.206 -9.761 -16.554 1.00 94.44 104 ARG A O 1
ATOM 826 N N . LEU A 1 105 ? 5.967 -10.130 -15.194 1.00 92.94 105 LEU A N 1
ATOM 827 C CA . LEU A 1 105 ? 6.510 -8.783 -15.318 1.00 92.94 105 LEU A CA 1
ATOM 828 C C . LEU A 1 105 ? 7.208 -8.620 -16.676 1.00 92.94 105 LEU A C 1
ATOM 830 O O . LEU A 1 105 ? 7.837 -9.561 -17.157 1.00 92.94 105 LEU A O 1
ATOM 834 N N . PRO A 1 106 ? 7.144 -7.428 -17.296 1.00 89.88 106 PRO A N 1
ATOM 835 C CA . PRO A 1 106 ? 7.813 -7.167 -18.573 1.00 89.88 106 PRO A CA 1
ATOM 836 C C . PRO A 1 106 ? 9.343 -7.072 -18.443 1.00 89.88 106 PRO A C 1
ATOM 838 O O . PRO A 1 106 ? 10.040 -6.995 -19.449 1.00 89.88 106 PRO A O 1
ATOM 841 N N . ILE A 1 107 ? 9.861 -7.030 -17.213 1.00 90.06 107 ILE A N 1
ATOM 842 C CA . ILE A 1 107 ? 11.281 -6.905 -16.887 1.00 90.06 107 ILE A CA 1
ATOM 843 C C . ILE A 1 107 ? 11.643 -8.078 -15.981 1.00 90.06 107 ILE A C 1
ATOM 845 O O . ILE A 1 107 ? 11.095 -8.186 -14.887 1.00 90.06 107 ILE A O 1
ATOM 849 N N . GLU A 1 108 ? 12.578 -8.920 -16.416 1.00 91.06 108 GLU A N 1
ATOM 850 C CA . GLU A 1 108 ? 13.108 -10.036 -15.616 1.00 91.06 108 GLU A CA 1
ATOM 851 C C . GLU A 1 108 ? 14.371 -9.634 -14.847 1.00 91.06 108 GLU A C 1
ATOM 853 O O . GLU A 1 108 ? 14.497 -9.905 -13.655 1.00 91.06 108 GLU A O 1
ATOM 858 N N . ASP A 1 109 ? 15.282 -8.922 -15.515 1.00 94.94 109 ASP A N 1
ATOM 859 C CA . ASP A 1 109 ? 16.538 -8.445 -14.941 1.00 94.94 109 ASP A CA 1
ATOM 860 C C . ASP A 1 109 ? 16.583 -6.906 -14.951 1.00 94.94 109 ASP A C 1
ATOM 862 O O . ASP A 1 109 ? 16.769 -6.302 -16.015 1.00 94.94 109 ASP A O 1
ATOM 866 N N . PRO A 1 110 ? 16.459 -6.238 -13.788 1.00 94.56 110 PRO A N 1
ATOM 867 C CA . PRO A 1 110 ? 16.522 -4.780 -13.690 1.00 94.56 110 PRO A CA 1
ATOM 868 C C . PRO A 1 110 ? 17.817 -4.152 -14.222 1.00 94.56 110 PRO A C 1
ATOM 870 O O . PRO A 1 110 ? 17.826 -2.957 -14.520 1.00 94.56 110 PRO A O 1
ATOM 873 N N . ARG A 1 111 ? 18.915 -4.908 -14.370 1.00 94.50 111 ARG A N 1
ATOM 874 C CA . ARG A 1 111 ? 20.176 -4.401 -14.943 1.00 94.50 111 ARG A CA 1
ATOM 875 C C . ARG A 1 111 ? 20.025 -4.021 -16.413 1.00 94.50 111 ARG A C 1
ATOM 877 O O . ARG A 1 111 ? 20.691 -3.090 -16.856 1.00 94.50 111 ARG A O 1
ATOM 884 N N . THR A 1 112 ? 19.112 -4.683 -17.125 1.00 94.69 112 THR A N 1
ATOM 885 C CA . THR A 1 112 ? 18.772 -4.387 -18.530 1.00 94.69 112 THR A CA 1
ATOM 886 C C . THR A 1 112 ? 17.969 -3.094 -18.688 1.00 94.69 112 THR A C 1
ATOM 888 O O . THR A 1 112 ? 17.877 -2.544 -19.783 1.00 94.69 112 THR A O 1
ATOM 891 N N . VAL A 1 113 ? 17.414 -2.576 -17.590 1.00 93.25 113 VAL A N 1
ATOM 892 C CA . VAL A 1 113 ? 16.650 -1.330 -17.572 1.00 93.25 113 VAL A CA 1
ATOM 893 C C . VAL A 1 113 ? 17.602 -0.161 -17.306 1.00 93.25 113 VAL A C 1
ATOM 895 O O . VAL A 1 113 ? 18.411 -0.241 -16.371 1.00 93.25 113 VAL A O 1
ATOM 898 N N . PRO A 1 114 ? 17.510 0.947 -18.066 1.00 92.31 114 PRO A N 1
ATOM 899 C CA . PRO A 1 114 ? 18.268 2.158 -17.780 1.00 92.31 114 PRO A CA 1
ATOM 900 C C . PRO A 1 114 ? 18.043 2.631 -16.336 1.00 92.31 114 PRO A C 1
ATOM 902 O O . PRO A 1 114 ? 16.891 2.652 -15.894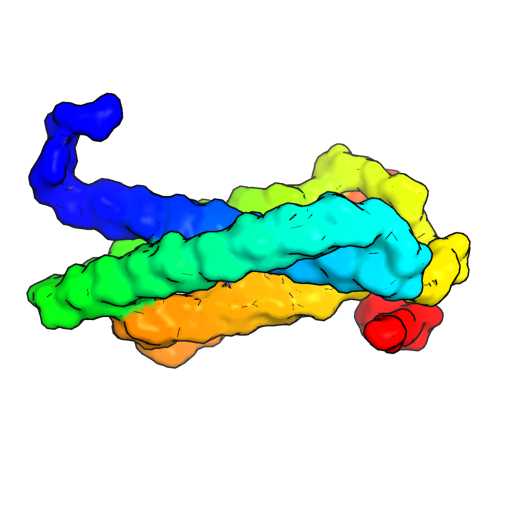 1.00 92.31 114 PRO A O 1
ATOM 905 N N . PRO A 1 115 ? 19.091 3.052 -15.598 1.00 91.69 115 PRO A N 1
ATOM 906 C CA . PRO A 1 115 ? 18.973 3.416 -14.187 1.00 91.69 115 PRO A CA 1
ATOM 907 C C . PRO A 1 115 ? 17.785 4.339 -13.836 1.00 91.69 115 PRO A C 1
ATOM 909 O O . PRO A 1 115 ? 17.063 4.002 -12.898 1.00 91.69 115 PRO A O 1
ATOM 912 N N . PRO A 1 116 ? 17.474 5.414 -14.598 1.00 91.06 116 PRO A N 1
ATOM 913 C CA . PRO A 1 116 ? 16.344 6.310 -14.299 1.00 91.06 116 PRO A CA 1
ATOM 914 C C . PRO A 1 116 ? 14.958 5.642 -14.305 1.00 91.06 116 PRO A C 1
ATOM 916 O O . PRO A 1 116 ? 14.029 6.147 -13.671 1.00 91.06 116 PRO A O 1
ATOM 919 N N . LEU A 1 117 ? 14.818 4.519 -15.019 1.00 91.19 117 LEU A N 1
ATOM 920 C CA . LEU A 1 117 ? 13.575 3.758 -15.184 1.00 91.19 117 LEU A CA 1
ATOM 921 C C . LEU A 1 117 ? 13.460 2.565 -14.226 1.00 91.19 117 LEU A C 1
ATOM 923 O O . LEU A 1 117 ? 12.419 1.910 -14.187 1.00 91.19 117 LEU A O 1
ATOM 927 N N . ARG A 1 118 ? 14.511 2.261 -13.459 1.00 92.56 118 ARG A N 1
ATOM 928 C CA . ARG A 1 118 ? 14.516 1.133 -12.525 1.00 92.56 118 ARG A CA 1
ATOM 929 C C . ARG A 1 118 ? 13.546 1.374 -11.371 1.00 92.56 118 ARG A C 1
ATOM 931 O O . ARG A 1 118 ? 13.495 2.454 -10.787 1.00 92.56 118 ARG A O 1
ATOM 938 N N . VAL A 1 119 ? 12.803 0.333 -11.008 1.00 91.44 119 VAL A N 1
ATOM 939 C CA . VAL A 1 119 ? 11.823 0.370 -9.920 1.00 91.44 119 VAL A CA 1
ATOM 940 C C . VAL A 1 119 ? 12.250 -0.611 -8.834 1.00 91.44 119 VAL A C 1
ATOM 942 O O . VAL A 1 119 ? 12.168 -1.825 -9.008 1.00 91.44 119 VAL A O 1
ATOM 945 N N . ASN A 1 120 ? 12.695 -0.078 -7.696 1.00 93.81 120 ASN A N 1
ATOM 946 C CA . ASN A 1 120 ? 13.080 -0.885 -6.543 1.00 93.81 120 ASN A CA 1
ATOM 947 C C . ASN A 1 120 ? 11.844 -1.328 -5.741 1.00 93.81 120 ASN A C 1
ATOM 949 O O . ASN A 1 120 ? 11.292 -0.557 -4.956 1.00 93.81 120 ASN A O 1
ATOM 953 N N . GLY A 1 121 ? 11.431 -2.588 -5.899 1.00 94.62 121 GLY A N 1
ATOM 954 C CA . GLY A 1 121 ? 10.287 -3.157 -5.176 1.00 94.62 121 GLY A CA 1
ATOM 955 C C . GLY A 1 121 ? 10.411 -3.115 -3.644 1.00 94.62 121 GLY A C 1
ATOM 956 O O . GLY A 1 121 ? 9.392 -3.019 -2.960 1.00 94.62 121 GLY A O 1
ATOM 957 N N . LEU A 1 122 ? 11.633 -3.120 -3.092 1.00 96.19 122 LEU A N 1
ATOM 958 C CA . LEU A 1 122 ? 11.854 -3.015 -1.644 1.00 96.19 122 LEU A CA 1
ATOM 959 C C . LEU A 1 122 ? 11.475 -1.632 -1.113 1.00 96.19 122 LEU A C 1
ATOM 961 O O . LEU A 1 122 ? 10.859 -1.535 -0.054 1.00 96.19 122 LEU A O 1
ATOM 965 N N . GLU A 1 123 ? 11.788 -0.575 -1.860 1.00 95.69 123 GLU A N 1
ATOM 966 C CA . GLU A 1 123 ? 11.414 0.794 -1.495 1.00 95.69 123 GLU A CA 1
ATOM 967 C C . GLU A 1 123 ? 9.917 1.036 -1.601 1.00 95.69 123 GLU A C 1
ATOM 969 O O . GLU A 1 123 ? 9.359 1.739 -0.761 1.00 95.69 123 GLU A O 1
ATOM 974 N N . LEU A 1 124 ? 9.254 0.467 -2.617 1.00 95.88 124 LEU A N 1
ATOM 975 C CA . LEU A 1 124 ? 7.797 0.565 -2.717 1.00 95.88 124 LEU A CA 1
ATOM 976 C C . LEU A 1 124 ? 7.129 -0.119 -1.525 1.00 95.88 124 LEU A C 1
ATOM 978 O O . LEU A 1 124 ? 6.269 0.491 -0.892 1.00 95.88 124 LEU A O 1
ATOM 982 N N . ARG A 1 125 ? 7.556 -1.347 -1.194 1.00 97.81 125 ARG A N 1
ATOM 983 C CA . ARG A 1 125 ? 7.084 -2.066 -0.004 1.00 97.81 125 ARG A CA 1
ATOM 984 C C . ARG A 1 125 ? 7.298 -1.233 1.257 1.00 97.81 125 ARG A C 1
ATOM 986 O O . ARG A 1 125 ? 6.365 -1.069 2.038 1.00 97.81 125 ARG A O 1
ATOM 993 N N . GLU A 1 126 ? 8.516 -0.734 1.458 1.00 98.12 126 GLU A N 1
ATOM 994 C CA . GLU A 1 126 ? 8.880 0.021 2.658 1.00 98.12 126 GLU A CA 1
ATOM 995 C C . GLU A 1 126 ? 8.035 1.286 2.786 1.00 98.12 126 GLU A C 1
ATOM 997 O O . GLU A 1 126 ? 7.418 1.520 3.822 1.00 98.12 126 GLU A O 1
ATOM 1002 N N . PHE A 1 127 ? 7.918 2.059 1.706 1.00 98.00 127 PHE A N 1
ATOM 1003 C CA . PHE A 1 127 ? 7.067 3.239 1.680 1.00 98.00 127 PHE A CA 1
ATOM 1004 C C . PHE A 1 127 ? 5.607 2.894 2.007 1.00 98.00 127 PHE A C 1
ATOM 1006 O O . PHE A 1 127 ? 5.023 3.518 2.892 1.00 98.00 127 PHE A O 1
ATOM 1013 N N . ALA A 1 128 ? 5.030 1.881 1.355 1.00 98.25 128 ALA A N 1
ATOM 1014 C CA . ALA A 1 128 ? 3.635 1.496 1.553 1.00 98.25 128 ALA A CA 1
ATOM 1015 C C . ALA A 1 128 ? 3.346 1.085 3.006 1.00 98.25 128 ALA A C 1
ATOM 1017 O O . ALA A 1 128 ? 2.411 1.592 3.635 1.00 98.25 128 ALA A O 1
ATOM 1018 N N . LEU A 1 129 ? 4.172 0.191 3.559 1.00 98.69 129 LEU A N 1
ATOM 1019 C CA . LEU A 1 129 ? 3.995 -0.357 4.902 1.00 98.69 129 LEU A CA 1
ATOM 1020 C C . LEU A 1 129 ? 4.275 0.686 5.991 1.00 98.69 129 LEU A C 1
ATOM 1022 O O . LEU A 1 129 ? 3.476 0.829 6.918 1.00 98.69 129 LEU A O 1
ATOM 1026 N N . SER A 1 130 ? 5.343 1.477 5.859 1.00 98.44 130 SER A N 1
ATOM 1027 C CA . SER A 1 130 ? 5.650 2.545 6.816 1.00 98.44 130 SER A CA 1
ATOM 1028 C C . SER A 1 130 ? 4.616 3.669 6.786 1.00 98.44 130 SER A C 1
ATOM 1030 O O . SER A 1 130 ? 4.262 4.219 7.834 1.00 98.44 130 SER A O 1
ATOM 1032 N N . SER A 1 131 ? 4.070 4.008 5.616 1.00 98.25 131 SER A N 1
ATOM 1033 C CA . SER A 1 131 ? 2.977 4.976 5.521 1.00 98.25 131 SER A CA 1
ATOM 1034 C C . SER A 1 131 ? 1.673 4.441 6.125 1.00 98.25 131 SER A C 1
ATOM 1036 O O . SER A 1 131 ? 0.964 5.206 6.780 1.00 98.25 131 SER A O 1
ATOM 1038 N N . LEU A 1 132 ? 1.350 3.153 5.970 1.00 98.69 132 LEU A N 1
ATOM 1039 C CA . LEU A 1 132 ? 0.198 2.532 6.638 1.00 98.69 132 LEU A CA 1
ATOM 1040 C C . LEU A 1 132 ? 0.358 2.528 8.165 1.00 98.69 132 LEU A C 1
ATOM 1042 O O . LEU A 1 132 ? -0.537 3.002 8.865 1.00 98.69 132 LEU A O 1
ATOM 1046 N N . ALA A 1 133 ? 1.511 2.092 8.680 1.00 98.69 133 ALA A N 1
ATOM 1047 C CA . ALA A 1 133 ? 1.791 2.057 10.118 1.00 98.69 133 ALA A CA 1
ATOM 1048 C C . ALA A 1 133 ? 1.696 3.452 10.764 1.00 98.69 133 ALA A C 1
ATOM 1050 O O . ALA A 1 133 ? 1.060 3.623 11.806 1.00 98.69 133 ALA A O 1
ATOM 1051 N N . LYS A 1 134 ? 2.235 4.489 10.104 1.00 98.62 134 LYS A N 1
ATOM 1052 C CA . LYS A 1 134 ? 2.099 5.887 10.556 1.00 98.62 134 LYS A CA 1
ATOM 1053 C C . LYS A 1 134 ? 0.636 6.325 10.665 1.00 98.62 134 LYS A C 1
ATOM 1055 O O . LYS A 1 134 ? 0.275 7.006 11.623 1.00 98.62 134 LYS A O 1
ATOM 1060 N N . ARG A 1 135 ? -0.212 5.937 9.709 1.00 98.56 135 ARG A N 1
ATOM 1061 C CA . ARG A 1 135 ? -1.641 6.294 9.702 1.00 98.56 135 ARG A CA 1
ATOM 1062 C C . ARG A 1 135 ? -2.436 5.535 10.758 1.00 98.56 135 ARG A C 1
ATOM 1064 O O . ARG A 1 135 ? -3.286 6.143 11.402 1.00 98.56 135 ARG A O 1
ATOM 1071 N N . LEU A 1 136 ? -2.116 4.261 10.988 1.00 98.75 136 LEU A N 1
ATOM 1072 C CA . LEU A 1 136 ? -2.673 3.480 12.095 1.00 98.75 136 LEU A CA 1
ATOM 1073 C C . LEU A 1 136 ? -2.390 4.167 13.435 1.00 98.75 136 LEU A C 1
ATOM 1075 O O . LEU A 1 136 ? -3.331 4.483 14.165 1.00 98.75 136 LEU A O 1
ATOM 1079 N N . ARG A 1 137 ? -1.128 4.523 13.700 1.00 98.69 137 ARG A N 1
ATOM 1080 C CA . ARG A 1 137 ? -0.752 5.271 14.911 1.00 98.69 137 ARG A CA 1
ATOM 1081 C C . ARG A 1 137 ? -1.473 6.613 15.019 1.00 98.69 137 ARG A C 1
ATOM 1083 O O . ARG A 1 137 ? -2.030 6.943 16.063 1.00 98.69 137 ARG A O 1
ATOM 1090 N N . ALA A 1 138 ? -1.532 7.378 13.929 1.00 98.62 138 ALA A N 1
ATOM 1091 C CA . ALA A 1 138 ? -2.232 8.664 13.909 1.00 98.62 138 ALA A CA 1
ATOM 1092 C C . ALA A 1 138 ? -3.743 8.527 14.196 1.00 98.62 138 ALA A C 1
ATOM 1094 O O . ALA A 1 138 ? -4.328 9.403 14.845 1.00 98.62 138 ALA A O 1
ATOM 1095 N N . SER A 1 139 ? -4.353 7.413 13.777 1.00 98.56 139 SER A N 1
ATOM 1096 C CA . SER A 1 139 ? -5.751 7.071 14.060 1.00 98.56 139 SER A CA 1
ATOM 1097 C C . SER A 1 139 ? -6.003 6.634 15.509 1.00 98.56 139 SER A C 1
ATOM 1099 O O . SER A 1 139 ? -7.149 6.574 15.925 1.00 98.56 139 SER A O 1
ATOM 1101 N N . GLY A 1 140 ? -4.963 6.385 16.310 1.00 98.38 140 GLY A N 1
ATOM 1102 C CA . GLY A 1 140 ? -5.094 5.960 17.709 1.00 98.38 140 GLY A CA 1
ATOM 1103 C C . GLY A 1 140 ? -4.941 4.455 17.941 1.00 98.38 140 GLY A C 1
ATOM 1104 O O . GLY A 1 140 ? -5.137 4.004 19.065 1.00 98.38 140 GLY A O 1
ATOM 1105 N N . VAL A 1 141 ? -4.565 3.678 16.920 1.00 98.62 141 VAL A N 1
ATOM 1106 C CA . VAL A 1 141 ? -4.085 2.297 17.108 1.00 98.62 141 VAL A CA 1
ATOM 1107 C C . VAL A 1 141 ? -2.710 2.338 17.784 1.00 98.62 141 VAL A C 1
ATOM 1109 O O . VAL A 1 141 ? -1.902 3.221 17.483 1.00 98.62 141 VAL A O 1
ATOM 1112 N N . SER A 1 142 ? -2.438 1.410 18.708 1.00 98.50 142 SER A N 1
ATOM 1113 C CA . SER A 1 142 ? -1.171 1.390 19.448 1.00 98.50 142 SER A CA 1
ATOM 1114 C C . SER A 1 142 ? 0.032 1.164 18.531 1.00 98.50 142 SER A C 1
ATOM 1116 O O . SER A 1 142 ? -0.071 0.575 17.452 1.00 98.50 142 SER A O 1
ATOM 1118 N N . GLU A 1 143 ? 1.201 1.618 18.981 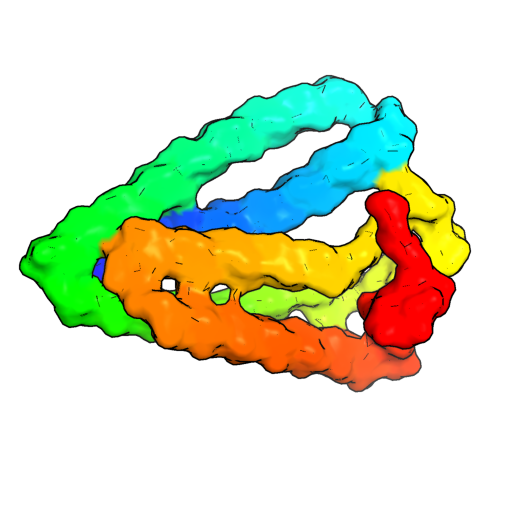1.00 98.44 143 GLU A N 1
ATOM 1119 C CA . GLU A 1 143 ? 2.454 1.424 18.253 1.00 98.44 143 GLU A CA 1
ATOM 1120 C C . GLU A 1 143 ? 2.783 -0.057 18.051 1.00 98.44 143 GLU A C 1
ATOM 1122 O O . GLU A 1 143 ? 3.077 -0.447 16.925 1.00 98.44 143 GLU A O 1
ATOM 1127 N N . SER A 1 144 ? 2.633 -0.884 19.091 1.00 98.56 144 SER A N 1
ATOM 1128 C CA . SER A 1 144 ? 2.857 -2.332 19.007 1.00 98.56 144 SER A CA 1
ATOM 1129 C C . SER A 1 144 ? 2.030 -2.985 17.899 1.00 98.56 144 SER A C 1
ATOM 1131 O O . SER A 1 144 ? 2.574 -3.668 17.039 1.00 98.56 144 SER A O 1
ATOM 1133 N N . VAL A 1 145 ? 0.728 -2.693 17.852 1.00 98.56 145 VAL A N 1
ATOM 1134 C CA . VAL A 1 145 ? -0.187 -3.254 16.853 1.00 98.56 145 VAL A CA 1
ATOM 1135 C C . VAL A 1 145 ? 0.136 -2.733 15.452 1.00 98.56 145 VAL A C 1
ATOM 1137 O O . VAL A 1 145 ? 0.085 -3.487 14.482 1.00 98.56 145 VAL A O 1
ATOM 1140 N N . ALA A 1 146 ? 0.494 -1.454 15.314 1.00 98.69 146 ALA A N 1
ATOM 1141 C CA . ALA A 1 146 ? 0.898 -0.902 14.023 1.00 98.69 146 ALA A CA 1
ATOM 1142 C C . ALA A 1 146 ? 2.180 -1.566 13.484 1.00 98.69 146 ALA A C 1
ATOM 1144 O O . ALA A 1 146 ? 2.281 -1.808 12.280 1.00 98.69 146 ALA A O 1
ATOM 1145 N N . GLU A 1 147 ? 3.138 -1.883 14.359 1.00 98.44 147 GLU A N 1
ATOM 1146 C CA . GLU A 1 147 ? 4.365 -2.593 13.987 1.00 98.44 147 GLU A CA 1
ATOM 1147 C C . GLU A 1 147 ? 4.118 -4.080 13.692 1.00 98.44 147 GLU A C 1
ATOM 1149 O O . GLU A 1 147 ? 4.693 -4.605 12.740 1.00 98.44 147 GLU A O 1
ATOM 1154 N N . GLU A 1 148 ? 3.205 -4.743 14.406 1.00 98.56 148 GLU A N 1
ATOM 1155 C CA . GLU A 1 148 ? 2.762 -6.106 14.076 1.00 98.56 148 GLU A CA 1
ATOM 1156 C C . GLU A 1 148 ? 2.128 -6.173 12.680 1.00 98.56 148 GLU A C 1
ATOM 1158 O O . GLU A 1 148 ? 2.488 -7.033 11.874 1.00 98.56 148 GLU A O 1
ATOM 1163 N N . VAL A 1 149 ? 1.234 -5.232 12.348 1.00 98.56 149 VAL A N 1
ATOM 1164 C CA . VAL A 1 149 ? 0.651 -5.116 10.999 1.00 98.56 149 VAL A CA 1
ATOM 1165 C C . VAL A 1 149 ? 1.749 -4.909 9.953 1.00 98.56 149 VAL A C 1
ATOM 1167 O O . VAL A 1 149 ? 1.715 -5.523 8.884 1.00 98.56 149 VAL A O 1
ATOM 1170 N N . ARG A 1 150 ? 2.746 -4.064 10.251 1.00 98.69 150 ARG A N 1
ATOM 1171 C CA . ARG A 1 150 ? 3.882 -3.819 9.354 1.00 98.69 150 ARG A CA 1
ATOM 1172 C C . ARG A 1 150 ? 4.686 -5.099 9.115 1.00 98.69 150 ARG A C 1
ATOM 1174 O O . ARG A 1 150 ? 4.984 -5.407 7.963 1.00 98.69 150 ARG A O 1
ATOM 1181 N N . ALA A 1 151 ? 4.995 -5.846 10.175 1.00 98.56 151 ALA A N 1
ATOM 1182 C CA . ALA A 1 151 ? 5.729 -7.107 10.104 1.00 98.56 151 ALA A CA 1
ATOM 1183 C C . ALA A 1 151 ? 4.971 -8.165 9.287 1.00 98.56 151 ALA A C 1
ATOM 1185 O O . ALA A 1 151 ? 5.543 -8.753 8.371 1.00 98.56 151 ALA A O 1
ATOM 1186 N N . GLN A 1 152 ? 3.667 -8.335 9.524 1.00 98.62 152 GLN A N 1
ATOM 1187 C CA . GLN A 1 152 ? 2.831 -9.231 8.714 1.00 98.62 152 GLN A CA 1
ATOM 1188 C C . GLN A 1 152 ? 2.808 -8.817 7.238 1.00 98.62 152 GLN A C 1
ATOM 1190 O O . GLN A 1 152 ? 2.882 -9.660 6.346 1.00 98.62 152 GLN A O 1
ATOM 1195 N N . GLY A 1 153 ? 2.767 -7.512 6.964 1.00 98.69 153 GLY A N 1
ATOM 1196 C CA . GLY A 1 153 ? 2.883 -6.990 5.608 1.00 98.69 153 GLY A CA 1
ATOM 1197 C C . GLY A 1 153 ? 4.190 -7.392 4.924 1.00 98.69 153 GLY A C 1
ATOM 1198 O O . GLY A 1 153 ? 4.161 -7.795 3.764 1.00 98.69 153 GLY A O 1
ATOM 1199 N N . VAL A 1 154 ? 5.328 -7.331 5.626 1.00 98.69 154 VAL A N 1
ATOM 1200 C CA . VAL A 1 154 ? 6.627 -7.776 5.086 1.00 98.69 154 VAL A CA 1
ATOM 1201 C C . VAL A 1 154 ? 6.574 -9.247 4.667 1.00 98.69 154 VAL A C 1
ATOM 1203 O O . VAL A 1 154 ? 6.978 -9.565 3.546 1.00 98.69 154 VAL A O 1
ATOM 1206 N N . GLU A 1 155 ? 6.009 -10.114 5.508 1.00 98.69 155 GLU A N 1
ATOM 1207 C CA . GLU A 1 155 ? 5.867 -11.543 5.204 1.00 98.69 155 GLU A CA 1
ATOM 1208 C C . GLU A 1 155 ? 4.929 -11.810 4.023 1.00 98.69 155 GLU A C 1
ATOM 1210 O O . GLU A 1 155 ? 5.223 -12.649 3.167 1.00 98.69 155 GLU A O 1
ATOM 1215 N N . LEU A 1 156 ? 3.842 -11.044 3.899 1.00 98.81 156 LEU A N 1
ATOM 1216 C CA . LEU A 1 156 ? 2.948 -11.126 2.743 1.00 98.81 156 LEU A CA 1
ATOM 1217 C C . LEU A 1 156 ? 3.665 -10.751 1.438 1.00 98.81 156 LEU A C 1
ATOM 1219 O O . LEU A 1 156 ? 3.482 -11.436 0.432 1.00 98.81 156 LEU A O 1
ATOM 1223 N N . TYR A 1 157 ? 4.513 -9.714 1.435 1.00 98.75 157 TYR A N 1
ATOM 1224 C CA . TYR A 1 157 ? 5.321 -9.371 0.254 1.00 98.75 157 TYR A CA 1
ATOM 1225 C C . TYR A 1 157 ? 6.316 -10.478 -0.096 1.00 98.75 157 TYR A C 1
ATOM 1227 O O . TYR A 1 157 ? 6.414 -10.861 -1.261 1.00 98.75 157 TYR A O 1
ATOM 1235 N N . ASN A 1 158 ? 7.031 -11.012 0.898 1.00 98.56 158 ASN A N 1
ATOM 1236 C CA . ASN A 1 158 ? 7.979 -12.110 0.693 1.00 98.56 158 ASN A CA 1
ATOM 1237 C C . ASN A 1 158 ? 7.277 -13.350 0.119 1.00 98.56 158 ASN A C 1
ATOM 1239 O O . ASN A 1 158 ? 7.793 -13.994 -0.801 1.00 98.56 158 ASN A O 1
ATOM 1243 N N . THR A 1 159 ? 6.077 -13.646 0.620 1.00 98.62 159 THR A N 1
ATOM 1244 C CA . THR A 1 159 ? 5.231 -14.740 0.137 1.00 98.62 159 THR A CA 1
ATOM 1245 C C . THR A 1 159 ? 4.797 -14.499 -1.305 1.00 98.62 159 THR A C 1
ATOM 1247 O O . THR A 1 159 ? 4.967 -15.388 -2.134 1.00 98.62 159 THR A O 1
ATOM 1250 N N . ALA A 1 160 ? 4.310 -13.297 -1.630 1.00 98.62 160 ALA A N 1
ATOM 1251 C CA . ALA A 1 160 ? 3.856 -12.949 -2.974 1.00 98.62 160 ALA A CA 1
ATOM 1252 C C . ALA A 1 160 ? 4.997 -12.955 -4.008 1.00 98.62 160 ALA A C 1
ATOM 1254 O O . ALA A 1 160 ? 4.816 -13.449 -5.117 1.00 98.62 160 ALA A O 1
ATOM 1255 N N . TRP A 1 161 ? 6.196 -12.474 -3.661 1.00 98.31 161 TRP A N 1
ATOM 1256 C CA . TRP A 1 161 ? 7.358 -12.564 -4.556 1.00 98.31 161 TRP A CA 1
ATOM 1257 C C . TRP A 1 161 ? 7.800 -14.008 -4.789 1.00 98.31 161 TRP A C 1
ATOM 1259 O O . TRP A 1 161 ? 8.092 -14.383 -5.919 1.00 98.31 161 TRP A O 1
ATOM 1269 N N . SER A 1 162 ? 7.795 -14.835 -3.743 1.00 98.44 162 SER A N 1
ATOM 1270 C CA . SER A 1 162 ? 8.091 -16.266 -3.879 1.00 98.44 162 SER A CA 1
ATOM 1271 C C . SER A 1 162 ? 7.007 -17.000 -4.678 1.00 98.44 162 SER A C 1
ATOM 1273 O O . SER A 1 162 ? 7.285 -17.969 -5.376 1.00 98.44 162 SER A O 1
ATOM 1275 N N . GLU A 1 163 ? 5.754 -16.554 -4.584 1.00 98.50 163 GLU A N 1
ATOM 1276 C CA . GLU A 1 163 ? 4.652 -17.085 -5.382 1.00 98.50 163 GLU A CA 1
ATOM 1277 C C . GLU A 1 163 ? 4.808 -16.760 -6.865 1.00 98.50 163 GLU A C 1
ATOM 1279 O O . GLU A 1 163 ? 4.685 -17.665 -7.682 1.00 98.50 163 GLU A O 1
ATOM 1284 N N . TYR A 1 164 ? 5.170 -15.522 -7.208 1.00 98.44 164 TYR A N 1
ATOM 1285 C CA . TYR A 1 164 ? 5.540 -15.166 -8.578 1.00 98.44 164 TYR A CA 1
ATOM 1286 C C . TYR A 1 164 ? 6.610 -16.121 -9.132 1.00 98.44 164 TYR A C 1
ATOM 1288 O O . TYR A 1 164 ? 6.474 -16.636 -10.240 1.00 98.44 164 TYR A O 1
ATOM 1296 N N . GLU A 1 165 ? 7.657 -16.399 -8.350 1.00 98.19 165 GLU A N 1
ATOM 1297 C CA . GLU A 1 165 ? 8.750 -17.286 -8.772 1.00 98.19 165 GLU A CA 1
ATOM 1298 C C . GLU A 1 165 ? 8.257 -18.704 -9.072 1.00 98.19 165 GLU A C 1
ATOM 1300 O O . GLU A 1 165 ? 8.648 -19.291 -10.080 1.00 98.19 165 GLU A O 1
ATOM 1305 N N . ARG A 1 166 ? 7.341 -19.231 -8.249 1.00 98.31 166 ARG A N 1
ATOM 1306 C CA . ARG A 1 166 ? 6.698 -20.530 -8.496 1.00 98.31 166 ARG A CA 1
ATOM 1307 C C . ARG A 1 166 ? 5.785 -20.509 -9.721 1.00 98.31 166 ARG A C 1
ATOM 1309 O O . ARG A 1 166 ? 5.819 -21.454 -10.499 1.00 98.31 166 ARG A O 1
ATOM 1316 N N . ASN A 1 167 ? 4.992 -19.451 -9.891 1.00 97.94 167 ASN A N 1
ATOM 1317 C CA . ASN A 1 167 ? 4.008 -19.342 -10.969 1.00 97.94 167 ASN A CA 1
ATOM 1318 C C . ASN A 1 167 ? 4.670 -19.230 -12.350 1.00 97.94 167 ASN A C 1
ATOM 1320 O O . ASN A 1 167 ? 4.149 -19.771 -13.321 1.00 97.94 167 ASN A O 1
ATOM 1324 N N . HIS A 1 168 ? 5.813 -18.540 -12.442 1.00 97.38 168 HIS A N 1
ATOM 1325 C CA . HIS A 1 168 ? 6.465 -18.244 -13.726 1.00 97.38 168 HIS A CA 1
ATOM 1326 C C . HIS A 1 168 ? 7.764 -19.022 -13.962 1.00 97.38 168 HIS A C 1
ATOM 1328 O O . HIS A 1 168 ? 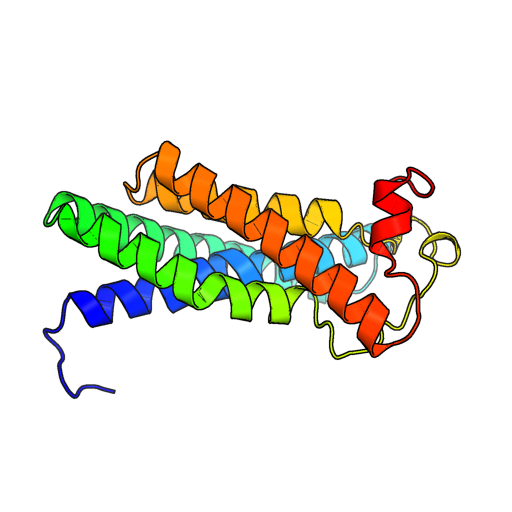8.289 -18.975 -15.070 1.00 97.38 168 HIS A O 1
ATOM 1334 N N . GLY A 1 169 ? 8.310 -19.708 -12.951 1.00 97.00 169 GLY A N 1
ATOM 1335 C CA . GLY A 1 169 ? 9.612 -20.385 -13.046 1.00 97.00 169 GLY A CA 1
ATOM 1336 C C . GLY A 1 169 ? 10.791 -19.420 -13.227 1.00 97.00 169 GLY A C 1
ATOM 1337 O O . GLY A 1 169 ? 11.852 -19.811 -13.708 1.00 97.00 169 GLY A O 1
ATOM 1338 N N . LEU A 1 170 ? 10.598 -18.147 -12.875 1.00 95.50 170 LEU A N 1
ATOM 1339 C CA . LEU A 1 170 ? 11.549 -17.058 -13.084 1.00 95.50 170 LEU A CA 1
ATOM 1340 C C . LEU A 1 170 ? 11.834 -16.352 -11.768 1.00 95.50 170 LEU A C 1
ATOM 1342 O O . LEU A 1 170 ? 10.924 -16.095 -10.985 1.00 95.50 170 LEU A O 1
ATOM 1346 N N . ARG A 1 171 ? 13.089 -15.953 -11.571 1.00 95.44 171 ARG A N 1
ATOM 1347 C CA . ARG A 1 171 ? 13.508 -15.097 -10.457 1.00 95.44 171 ARG A CA 1
ATOM 1348 C C . ARG A 1 171 ? 12.697 -13.795 -10.443 1.00 95.44 171 ARG A C 1
ATOM 1350 O O . ARG A 1 171 ? 12.599 -13.122 -11.468 1.00 95.44 171 ARG A O 1
ATOM 1357 N N . HIS A 1 172 ? 12.167 -13.390 -9.287 1.00 97.19 172 HIS A N 1
ATOM 1358 C CA . HIS A 1 172 ? 11.475 -12.104 -9.193 1.00 97.19 172 HIS A CA 1
ATOM 1359 C C . HIS A 1 172 ? 12.497 -10.942 -9.248 1.00 97.19 172 HIS A C 1
ATOM 1361 O O . HIS A 1 172 ? 13.507 -10.988 -8.538 1.00 97.19 172 HIS A O 1
ATOM 1367 N N . PRO A 1 173 ? 12.248 -9.846 -9.994 1.00 95.88 173 PRO A N 1
ATOM 1368 C CA . PRO A 1 173 ? 13.200 -8.734 -10.141 1.00 95.88 173 PRO A CA 1
ATOM 1369 C C . PRO A 1 173 ? 13.654 -8.089 -8.821 1.00 95.88 173 PRO A C 1
ATOM 1371 O O . PRO A 1 173 ? 14.761 -7.566 -8.719 1.00 95.88 173 PRO A O 1
ATOM 1374 N N . VAL A 1 174 ? 12.826 -8.159 -7.771 1.00 96.31 174 VAL A N 1
ATOM 1375 C CA . VAL A 1 174 ? 13.181 -7.658 -6.429 1.00 96.31 174 VAL A CA 1
ATOM 1376 C C . VAL A 1 174 ? 14.433 -8.326 -5.847 1.00 96.31 174 VAL A C 1
ATOM 1378 O O . VAL A 1 174 ? 15.152 -7.696 -5.074 1.00 96.31 174 VAL A O 1
ATOM 1381 N N . ARG A 1 175 ? 14.719 -9.582 -6.221 1.00 96.94 175 ARG A N 1
ATOM 1382 C CA . ARG A 1 175 ? 15.854 -10.350 -5.692 1.00 96.94 175 ARG A CA 1
ATOM 1383 C C . ARG A 1 175 ? 17.189 -9.680 -6.013 1.00 96.94 175 ARG A C 1
ATOM 1385 O O . ARG A 1 175 ? 18.088 -9.695 -5.183 1.00 96.94 175 ARG A O 1
ATOM 1392 N N . PHE A 1 176 ? 17.291 -9.012 -7.164 1.00 97.12 176 PHE A N 1
ATOM 1393 C CA . PHE A 1 176 ? 18.493 -8.264 -7.542 1.00 97.12 176 PHE A CA 1
ATOM 1394 C C . PHE A 1 176 ? 18.803 -7.128 -6.563 1.00 97.12 176 PHE A C 1
ATOM 1396 O O . PHE A 1 176 ? 19.967 -6.855 -6.289 1.00 97.12 176 PHE A O 1
ATOM 1403 N N . TYR A 1 177 ? 17.770 -6.494 -6.002 1.00 95.88 177 TYR A N 1
ATOM 1404 C CA . TYR A 1 177 ? 17.930 -5.467 -4.974 1.00 95.88 177 TYR A CA 1
ATOM 1405 C C . TYR A 1 177 ? 18.230 -6.077 -3.600 1.00 95.88 177 TYR A C 1
ATOM 1407 O O . TYR A 1 177 ? 19.035 -5.524 -2.860 1.00 95.88 177 TYR A O 1
ATOM 1415 N N . GLN A 1 178 ? 17.624 -7.223 -3.261 1.00 95.62 178 GLN A N 1
ATOM 1416 C CA . GLN A 1 178 ? 17.897 -7.931 -1.998 1.00 95.62 178 GLN A CA 1
ATOM 1417 C C . GLN A 1 178 ? 19.351 -8.410 -1.900 1.00 95.62 178 GLN A C 1
ATOM 1419 O O . GLN A 1 178 ? 19.940 -8.361 -0.827 1.00 95.62 178 GLN A O 1
ATOM 1424 N N . GLU A 1 179 ? 19.927 -8.836 -3.022 1.00 95.88 179 GLU A N 1
ATOM 1425 C CA . GLU A 1 179 ? 21.308 -9.322 -3.117 1.00 95.88 179 GLU A CA 1
ATOM 1426 C C . GLU A 1 179 ? 22.332 -8.205 -3.387 1.00 95.88 179 GLU A C 1
ATOM 1428 O O . GLU A 1 179 ? 23.519 -8.481 -3.530 1.00 95.88 179 GLU A O 1
ATOM 1433 N N . GLY A 1 180 ? 21.896 -6.944 -3.499 1.00 94.06 180 GLY A N 1
ATOM 1434 C CA . GLY A 1 180 ? 22.792 -5.815 -3.774 1.00 94.06 180 GLY A CA 1
ATOM 1435 C C . GLY A 1 180 ? 23.384 -5.793 -5.190 1.00 94.06 180 GLY A C 1
ATOM 1436 O O . GLY A 1 180 ? 24.348 -5.076 -5.441 1.00 94.06 180 GLY A O 1
ATOM 1437 N N . LEU A 1 181 ? 22.807 -6.540 -6.136 1.00 94.19 181 LEU A N 1
ATOM 1438 C CA . LEU A 1 181 ? 23.246 -6.586 -7.539 1.00 94.19 181 LEU A CA 1
ATOM 1439 C C . LEU A 1 181 ? 22.831 -5.344 -8.340 1.00 94.19 181 LEU A C 1
ATOM 1441 O O . LEU A 1 181 ? 23.344 -5.105 -9.434 1.00 94.19 181 LEU A O 1
ATOM 1445 N N . VAL A 1 182 ? 21.864 -4.581 -7.827 1.00 92.50 182 VAL A N 1
ATOM 1446 C CA . VAL A 1 182 ? 21.362 -3.338 -8.416 1.00 92.50 182 VAL A CA 1
ATOM 1447 C C . VAL A 1 182 ? 21.142 -2.328 -7.300 1.00 92.50 182 VAL A C 1
ATOM 1449 O O . VAL A 1 182 ? 20.455 -2.617 -6.322 1.00 92.50 182 VAL A O 1
ATOM 1452 N N . THR A 1 183 ? 21.685 -1.126 -7.462 1.00 80.56 183 THR A N 1
ATOM 1453 C CA . THR A 1 183 ? 21.405 -0.001 -6.571 1.00 80.56 183 THR A CA 1
ATOM 1454 C C . THR A 1 183 ? 20.163 0.753 -7.031 1.00 80.56 183 THR A C 1
ATOM 1456 O O . THR A 1 183 ? 19.857 0.838 -8.227 1.00 80.56 183 THR A O 1
ATOM 1459 N N . ALA A 1 184 ? 19.428 1.298 -6.068 1.00 64.44 184 ALA A N 1
ATOM 1460 C CA . ALA A 1 184 ? 18.478 2.355 -6.361 1.00 64.44 184 ALA A CA 1
ATOM 1461 C C . ALA A 1 184 ? 19.234 3.658 -6.643 1.00 64.44 184 ALA A C 1
ATOM 1463 O O . ALA A 1 184 ? 20.284 3.898 -6.043 1.00 64.44 184 ALA A O 1
ATOM 1464 N N . LEU A 1 185 ? 18.718 4.450 -7.585 1.00 58.56 185 LEU A N 1
ATOM 1465 C CA . LEU A 1 185 ? 19.155 5.830 -7.801 1.00 58.56 185 LEU A CA 1
ATOM 1466 C C . LEU A 1 185 ? 18.545 6.758 -6.751 1.00 58.56 185 LEU A C 1
ATOM 1468 O O . LEU A 1 185 ? 17.331 6.596 -6.476 1.00 58.56 185 LEU A O 1
#

Radius of gyration: 18.06 Å; chains: 1; bounding box: 53×39×42 Å

pLDDT: mean 95.22, std 6.43, range [53.19, 98.81]

Sequence (185 aa):
VRREPHNVRAWVEGVVTYHLIIEGYLAVTGQRSLLRTLRNVGMMPGFVTGFTAVARDESRHIGFGVLALRRRIREQPEMARVVTLKVLDLLGPAVRTAVSPDRRLPIEDPRTVPPPLRVNGLELREFALSSLAKRLRASGVSESVAEEVRAQGVELYNTAWSEYERNHGLRHPVRFYQEGLVTAL

Foldseek 3Di:
DPPDVPPVLVVLLVLLVPQQQVLQFQVLLVLVQVLQLCVLVVPDVVCNVVSVVVSVVSVVSNVVSLVVLLVVCVVPVCVLVSSLVSLVVCLLVSLCVVLVLLDDDPDQAQVVPDQSNRDQPVVSLCSNLVSSLVSSVSSPRDNVSSVVSSVVSVVSNVVSQVSSCVNPVGHRNNVCVVVVVDDHD

Secondary structure (DSSP, 8-state):
--S-TT-HHHHHHHHIIIIIIIIIIIIHHHHHHHHHHHHHTT--HHHHHHHHHHHHHHHHHHHHHHHHHHHHHHH-TTHHHHHHHHHHHHHHHHHHHHH-TTS--S-S-GGGS-GGG---HHHHHHHHHHHHHHHHH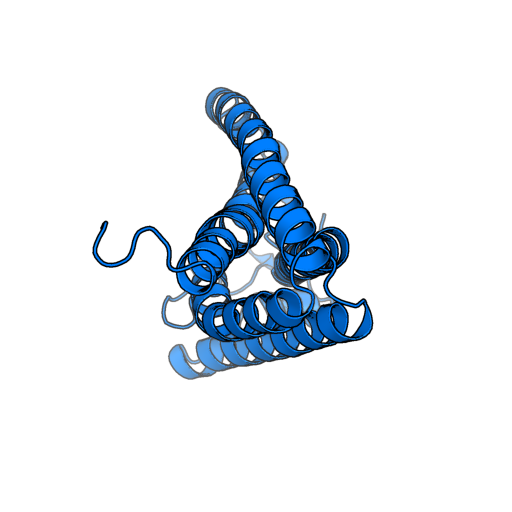HHT--HHHHHHHHHHHHHHHHHHHHHHHHHHSS--THHHHHTTSS---